Protein AF-A0A942FXW8-F1 (afdb_monomer)

Secondary structure (DSSP, 8-state):
-HHHHHHHHHHHHHHHHHHHHHS------TTSSHHHHH--HHHHHHHHHHHHHHHHHHTTS-TT-HHHHHHHHHHHHHHHHHHHHHHHHHHHHHH-HHHHHHTT-HHHHHHHHHHHHHHHHHHHHHHHHHHHHHHHHHHHHHHHHHHHHHHHHHHHHHHHHHHHHHHHHHHHHHHHHHHHHHHHHHHTT-----SSPPPPPSS--S--HHHHHHHHHHHHHHHHHHHHHHHHHHS----SHHHHHHHH-PPP---------HHHHHHHHHHHHHHHHHHHHHHHHHHHHHHHHHHHHHHH-

Sequence (301 aa):
QARLQLREAENSREAIKRQLAGEEPVLLPEAAGIESAIAIPEIDGRIDAQKRNLDALLQRFTEQHPDVAGTRRIIKELEEQKRQELAARKKVATAHPAAVSINANPAYQQMKVAFTEADATVAALRVRVAEYESRYSRAVGMLKLVPKIEAEFTQLNRDYDIHKRNYDSLIQRRESAAISEGMTDISSVADFRLIDPPHASRTPVGPNRMVLLVVALLGSLAAGFAASFAASQLRPTFFDAQGLSQVSGLPLLGSVSAIVTPADRQAGRRDLLRFSAGLAGLVAVYVLAIAAAAIIIFRAA

pLDDT: mean 83.34, std 13.53, range [43.16, 98.62]

Foldseek 3Di:
DLVVVLVVLVVVLVVLVVVLVPPPQPQPPDDPCVCVLLDDVVLVVVLVVLVVVLVVCVVPDPCPDPVNVVSVVVSVVSVVVSVVSSVVVVVVCVVCVPVSSCVVDVVSVVSVVVSVVSVVVSVVSVVVVVVVVVVVVVVVVVVVCVVVVVVVVVVVVVVVVVVVVVVVVVVVVVVVVVVVVVVVVCVVVDPDDCPDPDDDDLDDPDDDLVVVLVVVLVVVVVVVVVVVVVVCVVPPDDPDPVSCCVVVVDDDPDDDDDDQDPVNVVVVVVVVVVVVVVVVVSVVVSVVSVVVVVVVNVVSD

Structure (mmCIF, N/CA/C/O backbone):
data_AF-A0A942FXW8-F1
#
_entry.id   AF-A0A942FXW8-F1
#
loop_
_atom_site.group_PDB
_atom_site.id
_atom_site.type_symbol
_atom_site.label_atom_id
_atom_site.label_alt_id
_atom_site.label_comp_id
_atom_site.label_asym_id
_atom_site.label_entity_id
_atom_site.label_seq_id
_atom_site.pdbx_PDB_ins_code
_atom_site.Cartn_x
_atom_site.Cartn_y
_atom_site.Cartn_z
_atom_site.occupancy
_atom_site.B_iso_or_equiv
_atom_site.auth_seq_id
_atom_site.auth_comp_id
_atom_site.auth_asym_id
_atom_site.auth_atom_id
_atom_site.pdbx_PDB_model_num
ATOM 1 N N . GLN A 1 1 ? -29.030 -12.077 28.107 1.00 83.31 1 GLN A N 1
ATOM 2 C CA . GLN A 1 1 ? -29.344 -12.802 29.359 1.00 83.31 1 GLN A CA 1
ATOM 3 C C . GLN A 1 1 ? -29.052 -11.973 30.613 1.00 83.31 1 GLN A C 1
ATOM 5 O O . GLN A 1 1 ? -30.005 -11.673 31.309 1.00 83.31 1 GLN A O 1
ATOM 10 N N . ALA A 1 2 ? -27.824 -11.503 30.884 1.00 87.00 2 ALA A N 1
ATOM 11 C CA . ALA A 1 2 ? -27.526 -10.754 32.126 1.00 87.00 2 ALA A CA 1
ATOM 12 C C . ALA A 1 2 ? -28.363 -9.467 32.339 1.00 87.00 2 ALA A C 1
ATOM 14 O O . ALA A 1 2 ? -28.864 -9.234 33.432 1.00 87.00 2 ALA A O 1
ATOM 15 N N . ARG A 1 3 ? -28.591 -8.662 31.287 1.00 91.94 3 ARG A N 1
ATOM 16 C CA . ARG A 1 3 ? -29.489 -7.487 31.357 1.00 91.94 3 ARG A CA 1
ATOM 17 C C . ARG A 1 3 ? -30.948 -7.851 31.660 1.00 91.94 3 ARG A C 1
ATOM 19 O O . ARG A 1 3 ? -31.649 -7.064 32.280 1.00 91.94 3 ARG A O 1
ATOM 26 N N . LEU A 1 4 ? -31.400 -9.017 31.193 1.00 94.38 4 LEU A N 1
ATOM 27 C CA . LEU A 1 4 ? -32.756 -9.504 31.452 1.00 94.38 4 LEU A CA 1
ATOM 28 C C . LEU A 1 4 ? -32.892 -9.891 32.930 1.00 94.38 4 LEU A C 1
ATOM 30 O O . LEU A 1 4 ? -33.794 -9.399 33.589 1.00 94.38 4 LEU A O 1
ATOM 34 N N . GLN A 1 5 ? -31.924 -10.646 33.458 1.00 93.06 5 GLN A N 1
ATOM 35 C CA . GLN A 1 5 ? -31.863 -11.020 34.877 1.00 93.06 5 GLN A CA 1
ATOM 36 C C . GLN A 1 5 ? -31.794 -9.801 35.802 1.00 93.06 5 GLN A C 1
ATOM 38 O O . GLN A 1 5 ? -32.464 -9.771 36.828 1.00 93.06 5 GLN A O 1
ATOM 43 N N . LEU A 1 6 ? -31.020 -8.772 35.433 1.00 95.56 6 LEU A N 1
ATOM 44 C CA . LEU A 1 6 ? -30.998 -7.514 36.180 1.00 95.56 6 LEU A CA 1
ATOM 45 C C . LEU A 1 6 ? -32.389 -6.873 36.227 1.00 95.56 6 LEU A C 1
ATOM 47 O O . LEU A 1 6 ? -32.844 -6.478 37.293 1.00 95.56 6 LEU A O 1
ATOM 51 N N . ARG A 1 7 ? -33.077 -6.807 35.085 1.00 95.75 7 ARG A N 1
ATOM 52 C CA . ARG A 1 7 ? -34.409 -6.202 34.988 1.00 95.75 7 ARG A CA 1
ATOM 53 C C . ARG A 1 7 ? -35.461 -7.000 35.768 1.00 95.75 7 ARG A C 1
ATOM 55 O O . ARG A 1 7 ? -36.330 -6.411 36.400 1.00 95.75 7 ARG A O 1
ATOM 62 N N . GLU A 1 8 ? -35.363 -8.328 35.762 1.00 94.62 8 GLU A N 1
ATOM 63 C CA . GLU A 1 8 ? -36.193 -9.219 36.584 1.00 94.62 8 GLU A CA 1
ATOM 64 C C . GLU A 1 8 ? -35.963 -8.983 38.086 1.00 94.62 8 GLU A C 1
ATOM 66 O O . GLU A 1 8 ? -36.930 -8.828 38.832 1.00 94.62 8 GLU A O 1
ATOM 71 N N . ALA A 1 9 ? -34.704 -8.875 38.521 1.00 93.81 9 ALA A N 1
ATOM 72 C CA . ALA A 1 9 ? -34.348 -8.606 39.916 1.00 93.81 9 ALA A CA 1
ATOM 73 C C . ALA A 1 9 ? -34.728 -7.184 40.374 1.00 93.81 9 ALA A C 1
ATOM 75 O O . ALA A 1 9 ? -35.148 -6.976 41.510 1.00 93.81 9 ALA A O 1
ATOM 76 N N . GLU A 1 10 ? -34.624 -6.183 39.496 1.00 95.12 10 GLU A N 1
ATOM 77 C CA . GLU A 1 10 ? -35.094 -4.823 39.783 1.00 95.12 10 GLU A CA 1
ATOM 78 C C . GLU A 1 10 ? -36.613 -4.800 39.980 1.00 95.12 10 GLU A C 1
ATOM 80 O O . GLU A 1 10 ? -37.108 -4.191 40.930 1.00 95.12 10 GLU A O 1
ATOM 85 N N . ASN A 1 11 ? -37.350 -5.526 39.137 1.00 95.25 11 ASN A N 1
ATOM 86 C CA . ASN A 1 11 ? -38.797 -5.655 39.266 1.00 95.25 11 ASN A CA 1
ATOM 87 C C . ASN A 1 11 ? -39.205 -6.377 40.561 1.00 95.25 11 ASN A C 1
ATOM 89 O O . ASN A 1 11 ? -40.164 -5.948 41.206 1.00 95.25 11 ASN A O 1
ATOM 93 N N . SER A 1 12 ? -38.494 -7.439 40.965 1.00 92.44 12 SER A N 1
ATOM 94 C CA . SER A 1 12 ? -38.782 -8.159 42.215 1.00 92.44 12 SER A CA 1
ATOM 95 C C . SER A 1 12 ? -38.492 -7.299 43.448 1.00 92.44 12 SER A C 1
ATOM 97 O O . SER A 1 12 ? -39.332 -7.203 44.342 1.00 92.44 12 SER A O 1
ATOM 99 N N . ARG A 1 13 ? -37.367 -6.575 43.459 1.00 94.75 13 ARG A N 1
ATOM 100 C CA . ARG A 1 13 ? -37.031 -5.594 44.500 1.00 94.75 13 ARG A CA 1
ATOM 101 C C . ARG A 1 13 ? -38.101 -4.508 44.624 1.00 94.75 13 ARG A C 1
ATOM 103 O O . ARG A 1 13 ? -38.531 -4.196 45.732 1.00 94.75 13 ARG A O 1
ATOM 110 N N . GLU A 1 14 ? -38.546 -3.926 43.509 1.00 93.06 14 GLU A N 1
ATOM 111 C CA . GLU A 1 14 ? -39.594 -2.894 43.515 1.00 93.06 14 GLU A CA 1
ATOM 112 C C . GLU A 1 14 ? -40.969 -3.449 43.925 1.00 93.06 14 GLU A C 1
ATOM 114 O O . GLU A 1 14 ? -41.802 -2.706 44.444 1.00 93.06 14 GLU A O 1
ATOM 119 N N . ALA A 1 15 ? -41.238 -4.743 43.721 1.00 91.56 15 ALA A N 1
ATOM 120 C CA . ALA A 1 15 ? -42.435 -5.394 44.255 1.00 91.56 15 ALA A CA 1
ATOM 121 C C . ALA A 1 15 ? -42.377 -5.516 45.790 1.00 91.56 15 ALA A C 1
ATOM 123 O O . ALA A 1 15 ? -43.322 -5.097 46.457 1.00 91.56 15 ALA A O 1
ATOM 124 N N . ILE A 1 16 ? -41.252 -5.983 46.348 1.00 89.88 16 ILE A N 1
ATOM 125 C CA . ILE A 1 16 ? -41.039 -6.081 47.807 1.00 89.88 16 ILE A CA 1
ATOM 126 C C . ILE A 1 16 ? -41.083 -4.689 48.452 1.00 89.88 16 ILE A C 1
ATOM 128 O O . ILE A 1 16 ? -41.718 -4.485 49.483 1.00 89.88 16 ILE A O 1
ATOM 132 N N . LYS A 1 17 ? -40.473 -3.687 47.809 1.00 90.75 17 LYS A N 1
ATOM 133 C CA . LYS A 1 17 ? -40.505 -2.293 48.272 1.00 90.75 17 LYS A CA 1
ATOM 134 C C . LYS A 1 17 ? -41.927 -1.733 48.342 1.00 90.75 17 LYS A C 1
ATOM 136 O O . LYS A 1 17 ? -42.251 -1.013 49.282 1.00 90.75 17 LYS A O 1
ATOM 141 N N . ARG A 1 18 ? -42.775 -2.050 47.355 1.00 88.62 18 ARG A N 1
ATOM 142 C CA . ARG A 1 18 ? -44.191 -1.653 47.355 1.00 88.62 18 ARG A CA 1
ATOM 143 C C . ARG A 1 18 ? -44.980 -2.339 48.468 1.00 88.62 18 ARG A C 1
ATOM 145 O O . ARG A 1 18 ? -45.810 -1.678 49.075 1.00 88.62 18 ARG A O 1
ATOM 152 N N . GLN A 1 19 ? -44.702 -3.611 48.760 1.00 84.62 19 GLN A N 1
ATOM 153 C CA . GLN A 1 19 ? -45.303 -4.312 49.902 1.00 84.62 19 GLN A CA 1
ATOM 154 C C . GLN A 1 19 ? -44.895 -3.663 51.231 1.00 84.62 19 GLN A C 1
ATOM 156 O O . GLN A 1 19 ? -45.763 -3.341 52.032 1.00 84.62 19 GLN A O 1
ATOM 161 N N . LEU A 1 20 ? -43.608 -3.343 51.401 1.00 81.25 20 LEU A N 1
ATOM 162 C CA . LEU A 1 20 ? -43.087 -2.667 52.595 1.00 81.25 20 LEU A CA 1
ATOM 163 C C . LEU A 1 20 ? -43.675 -1.259 52.806 1.00 81.25 20 LEU A C 1
ATOM 165 O O . LEU A 1 20 ? -43.789 -0.804 53.938 1.00 81.25 20 LEU A O 1
ATOM 169 N N . ALA A 1 21 ? -44.011 -0.553 51.722 1.00 81.25 21 ALA A N 1
ATOM 170 C CA . ALA A 1 21 ? -44.629 0.773 51.778 1.00 81.25 21 ALA A CA 1
ATOM 171 C C . ALA A 1 21 ? -46.162 0.733 51.930 1.00 81.25 21 ALA A C 1
ATOM 173 O O . ALA A 1 21 ? -46.741 1.711 52.392 1.00 81.25 21 ALA A O 1
ATOM 174 N N . GLY A 1 22 ? -46.811 -0.353 51.493 1.00 71.31 22 GLY A N 1
ATOM 175 C CA . GLY A 1 22 ? -48.264 -0.544 51.553 1.00 71.31 22 GLY A CA 1
ATOM 176 C C . GLY A 1 22 ? -48.755 -1.219 52.836 1.00 71.31 22 GLY A C 1
ATOM 177 O O . GLY A 1 22 ? -49.901 -1.012 53.223 1.00 71.31 22 GLY A O 1
ATOM 178 N N . GLU A 1 23 ? -47.904 -1.989 53.517 1.00 62.38 23 GLU A N 1
ATOM 179 C CA . GLU A 1 23 ? -48.136 -2.396 54.903 1.00 62.38 23 GLU A CA 1
ATOM 180 C C . GLU A 1 23 ? -47.911 -1.182 55.814 1.00 62.38 23 GLU A C 1
ATOM 182 O O . GLU A 1 23 ? -46.820 -0.964 56.343 1.00 62.38 23 GLU A O 1
ATOM 187 N N . GLU A 1 24 ? -48.949 -0.361 55.999 1.00 54.44 24 GLU A N 1
ATOM 188 C CA . GLU A 1 24 ? -48.974 0.565 57.129 1.00 54.44 24 GLU A CA 1
ATOM 189 C C . GLU A 1 24 ? -48.729 -0.248 58.406 1.00 54.44 24 GLU A C 1
ATOM 191 O O . GLU A 1 24 ? -49.382 -1.278 58.613 1.00 54.44 24 GLU A O 1
ATOM 196 N N . PRO A 1 25 ? -47.770 0.152 59.256 1.00 55.38 25 PRO A N 1
ATOM 197 C CA . PRO A 1 25 ? -47.446 -0.622 60.434 1.00 55.38 25 PRO A CA 1
ATOM 198 C C . PRO A 1 25 ? -48.672 -0.664 61.334 1.00 55.38 25 PRO A C 1
ATOM 200 O O . PRO A 1 25 ? -49.035 0.337 61.949 1.00 55.38 25 PRO A O 1
ATOM 203 N N . VAL A 1 26 ? -49.315 -1.832 61.395 1.00 50.97 26 VAL A N 1
ATOM 204 C CA . VAL A 1 26 ? -50.388 -2.113 62.342 1.00 50.97 26 VAL A CA 1
ATOM 205 C C . VAL A 1 26 ? -49.790 -1.926 63.730 1.00 50.97 26 VAL A C 1
ATOM 207 O O . VAL A 1 26 ? -49.038 -2.767 64.225 1.00 50.97 26 VAL A O 1
ATOM 210 N N . LEU A 1 27 ? -50.067 -0.767 64.322 1.00 51.09 27 LEU A N 1
ATOM 211 C CA . LEU A 1 27 ? -49.702 -0.443 65.690 1.00 51.09 27 LEU A CA 1
ATOM 212 C C . LEU A 1 27 ? -50.463 -1.428 66.579 1.00 51.09 27 LEU A C 1
ATOM 214 O O . LEU A 1 27 ? -51.680 -1.332 66.732 1.00 51.09 27 LEU A O 1
ATOM 218 N N . LEU A 1 28 ? -49.756 -2.428 67.103 1.00 52.47 28 LEU A N 1
ATOM 219 C CA . LEU A 1 28 ? -50.329 -3.377 68.052 1.00 52.47 28 LEU A CA 1
ATOM 220 C C . LEU A 1 28 ? -50.869 -2.601 69.272 1.00 52.47 28 LEU A C 1
ATOM 222 O O . LEU A 1 28 ? -50.186 -1.686 69.741 1.00 52.47 28 LEU A O 1
ATOM 226 N N . PRO A 1 29 ? -52.061 -2.947 69.802 1.00 46.44 29 PRO A N 1
ATOM 227 C CA . PRO A 1 29 ? -52.608 -2.305 70.991 1.00 46.44 29 PRO A CA 1
ATOM 228 C C . PRO A 1 29 ? -51.635 -2.387 72.174 1.00 46.44 29 PRO A C 1
ATOM 230 O O . PRO A 1 29 ? -51.041 -3.428 72.452 1.00 46.44 29 PRO A O 1
ATOM 233 N N . GLU A 1 30 ? -51.516 -1.266 72.876 1.00 48.44 30 GLU A N 1
ATOM 234 C CA . GLU A 1 30 ? -50.467 -0.849 73.819 1.00 48.44 30 GLU A CA 1
ATOM 235 C C . GLU A 1 30 ? -50.247 -1.713 75.088 1.00 48.44 30 GLU A C 1
ATOM 237 O O . GLU A 1 30 ? -49.493 -1.328 75.974 1.00 48.44 30 GLU A O 1
ATOM 242 N N . ALA A 1 31 ? -50.833 -2.902 75.228 1.00 43.16 31 ALA A N 1
ATOM 243 C CA . ALA A 1 31 ? -50.958 -3.517 76.555 1.00 43.16 31 ALA A CA 1
ATOM 244 C C . ALA A 1 31 ? -50.015 -4.690 76.898 1.00 43.16 31 ALA A C 1
ATOM 246 O O . ALA A 1 31 ? -50.046 -5.127 78.044 1.00 43.16 31 ALA A O 1
ATOM 247 N N . ALA A 1 32 ? -49.181 -5.221 75.989 1.00 45.06 32 ALA A N 1
ATOM 248 C CA . ALA A 1 32 ? -48.419 -6.448 76.315 1.00 45.06 32 ALA A CA 1
ATOM 249 C C . ALA A 1 32 ? -46.963 -6.549 75.811 1.00 45.06 32 ALA A C 1
ATOM 251 O O . ALA A 1 32 ? -46.256 -7.464 76.220 1.00 45.06 32 ALA A O 1
ATOM 252 N N . GLY A 1 33 ? -46.484 -5.641 74.949 1.00 49.19 33 GLY A N 1
ATOM 253 C CA . GLY A 1 33 ? -45.156 -5.767 74.308 1.00 49.19 33 GLY A CA 1
ATOM 254 C C . GLY A 1 33 ? -44.104 -4.735 74.728 1.00 49.19 33 GLY A C 1
ATOM 255 O O . GLY A 1 33 ? -42.923 -4.876 74.397 1.00 49.19 33 GLY A O 1
ATOM 256 N N . ILE A 1 34 ? -44.508 -3.690 75.454 1.00 50.41 34 ILE A N 1
ATOM 257 C CA . ILE A 1 34 ? -43.620 -2.578 75.818 1.00 50.41 34 ILE A CA 1
ATOM 258 C C . ILE A 1 34 ? -42.563 -3.031 76.836 1.00 50.41 34 ILE A C 1
ATOM 260 O O . ILE A 1 34 ? -41.414 -2.605 76.757 1.00 50.41 34 ILE A O 1
ATOM 264 N N . GLU A 1 35 ? -42.895 -3.962 77.731 1.00 48.75 35 GLU A N 1
ATOM 265 C CA . GLU A 1 35 ? -41.928 -4.505 78.692 1.00 48.75 35 GLU A CA 1
ATOM 266 C C . GLU A 1 35 ? -40.828 -5.327 78.005 1.00 48.75 35 GLU A C 1
ATOM 268 O O . GLU A 1 35 ? -39.653 -5.170 78.332 1.00 48.75 35 GLU A O 1
ATOM 273 N N . SER A 1 36 ? -41.172 -6.115 76.980 1.00 51.06 36 SER A N 1
ATOM 274 C CA . SER A 1 36 ? -40.208 -6.884 76.178 1.00 51.06 36 SER A CA 1
ATOM 275 C C . SER A 1 36 ? -39.357 -6.021 75.240 1.00 51.06 36 SER A C 1
ATOM 277 O O . SER A 1 36 ? -38.192 -6.335 75.019 1.00 51.06 36 SER A O 1
ATOM 279 N N . ALA A 1 37 ? -39.893 -4.909 74.724 1.00 53.72 37 ALA A N 1
ATOM 280 C CA . ALA A 1 37 ? -39.141 -3.964 73.890 1.00 53.72 37 ALA A CA 1
ATOM 281 C C . ALA A 1 37 ? -38.183 -3.072 74.706 1.00 53.72 37 ALA A C 1
ATOM 283 O O . ALA A 1 37 ? -37.234 -2.501 74.163 1.00 53.72 37 ALA A O 1
ATOM 284 N N . ILE A 1 38 ? -38.422 -2.952 76.016 1.00 57.56 38 ILE A N 1
ATOM 285 C CA . ILE A 1 38 ? -37.592 -2.188 76.953 1.00 57.56 38 ILE A CA 1
ATOM 286 C C . ILE A 1 38 ? -36.660 -3.113 77.772 1.00 57.56 38 ILE A C 1
ATOM 288 O O . ILE A 1 38 ? -35.773 -2.624 78.471 1.00 5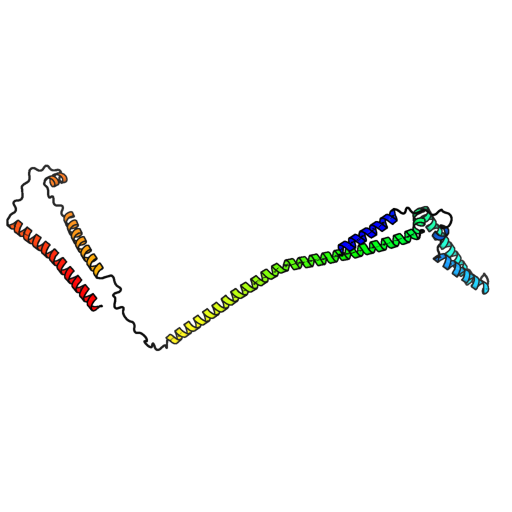7.56 38 ILE A O 1
ATOM 292 N N . ALA A 1 39 ? -36.783 -4.438 77.646 1.00 63.19 39 ALA A N 1
ATOM 293 C CA . ALA A 1 39 ? -35.901 -5.395 78.309 1.00 63.19 39 ALA A CA 1
ATOM 294 C C . ALA A 1 39 ? -34.438 -5.249 77.845 1.00 63.19 39 ALA A C 1
ATOM 296 O O . ALA A 1 39 ? -34.145 -5.021 76.665 1.00 63.19 39 ALA A O 1
ATOM 297 N N . ILE A 1 40 ? -33.500 -5.391 78.785 1.00 71.88 40 ILE A N 1
ATOM 298 C CA . ILE A 1 40 ? -32.059 -5.400 78.511 1.00 71.88 40 ILE A CA 1
ATOM 299 C C . ILE A 1 40 ? -31.533 -6.777 78.940 1.00 71.88 40 ILE A C 1
ATOM 301 O O . ILE A 1 40 ? -30.970 -6.906 80.029 1.00 71.88 40 ILE A O 1
ATOM 305 N N . PRO A 1 41 ? -31.735 -7.821 78.110 1.00 76.31 41 PRO A N 1
ATOM 306 C CA . PRO A 1 41 ? -31.453 -9.207 78.494 1.00 76.31 41 PRO A CA 1
ATOM 307 C C . PRO A 1 41 ? -29.982 -9.440 78.878 1.00 76.31 41 PRO A C 1
ATOM 309 O O . PRO A 1 41 ? -29.697 -10.245 79.760 1.00 76.31 41 PRO A O 1
ATOM 312 N N . GLU A 1 42 ? -29.059 -8.673 78.293 1.00 80.50 42 GLU A N 1
ATOM 313 C CA . GLU A 1 42 ? -27.629 -8.689 78.630 1.00 80.50 42 GLU A CA 1
ATOM 314 C C . GLU A 1 42 ? -27.333 -8.192 80.062 1.00 80.50 42 GLU 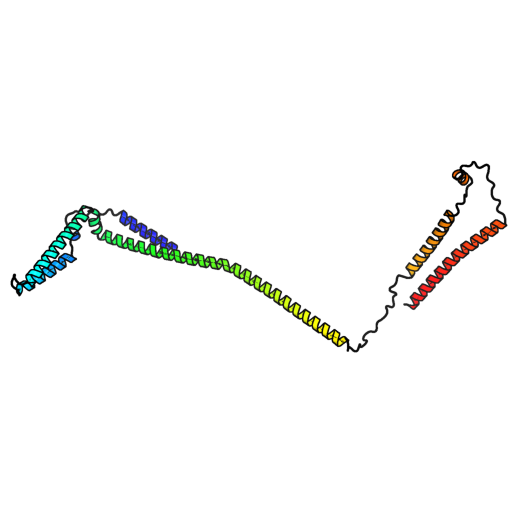A C 1
ATOM 316 O O . GLU A 1 42 ? -26.499 -8.768 80.763 1.00 80.50 42 GLU A O 1
ATOM 321 N N . ILE A 1 43 ? -28.011 -7.135 80.536 1.00 82.19 43 ILE A N 1
ATOM 322 C CA . ILE A 1 43 ? -27.813 -6.595 81.897 1.00 82.19 43 ILE A CA 1
ATOM 323 C C . ILE A 1 43 ? -28.580 -7.436 82.922 1.00 82.19 43 ILE A C 1
ATOM 325 O O . ILE A 1 43 ? -28.050 -7.724 83.996 1.00 82.19 43 ILE A O 1
ATOM 329 N N . ASP A 1 44 ? -29.782 -7.895 82.572 1.00 82.81 44 ASP A N 1
ATOM 330 C CA . ASP A 1 44 ? -30.606 -8.752 83.429 1.00 82.81 44 ASP A CA 1
ATOM 331 C C . ASP A 1 44 ? -29.926 -10.098 83.716 1.00 82.81 44 ASP A C 1
ATOM 333 O O . ASP A 1 44 ? -29.814 -10.495 84.878 1.00 82.81 44 ASP A O 1
ATOM 337 N N . GLY A 1 45 ? -29.344 -10.739 82.695 1.00 86.00 45 GLY A N 1
ATOM 338 C CA . GLY A 1 45 ? -28.580 -11.976 82.874 1.00 86.00 45 GLY A CA 1
ATOM 339 C C . GLY A 1 45 ? -27.356 -11.810 83.785 1.00 86.00 45 GLY A C 1
ATOM 340 O O . GLY A 1 45 ? -27.047 -12.696 84.585 1.00 86.00 45 GLY A O 1
ATOM 341 N N . ARG A 1 46 ? -26.678 -10.654 83.725 1.00 86.25 46 ARG A N 1
ATOM 342 C CA . ARG A 1 46 ? -25.533 -10.340 84.600 1.00 86.25 46 ARG A CA 1
ATOM 343 C C . ARG A 1 46 ? -25.961 -10.087 86.045 1.00 86.25 46 ARG A C 1
ATOM 345 O O . ARG A 1 46 ? -25.278 -10.557 86.953 1.00 86.25 46 ARG A O 1
ATOM 352 N N . ILE A 1 47 ? -27.071 -9.381 86.268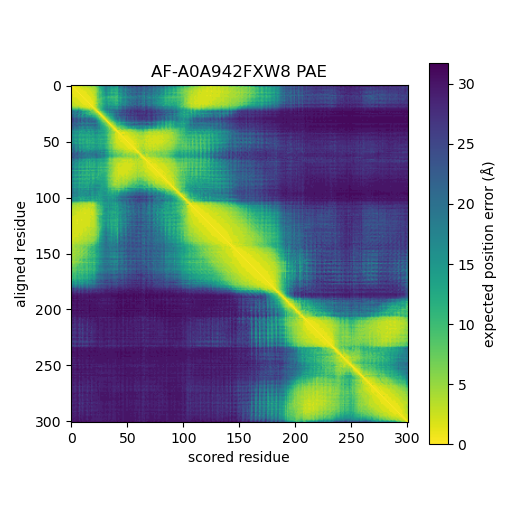 1.00 88.44 47 ILE A N 1
ATOM 353 C CA . ILE A 1 47 ? -27.625 -9.146 87.611 1.00 88.44 47 ILE A CA 1
ATOM 354 C C . ILE A 1 47 ? -28.016 -10.476 88.260 1.00 88.44 47 ILE A C 1
ATOM 356 O O . ILE A 1 47 ? -27.637 -10.724 89.403 1.00 88.44 47 ILE A O 1
ATOM 360 N N . ASP A 1 48 ? -28.706 -11.354 87.534 1.00 89.94 48 ASP A N 1
ATOM 361 C CA . ASP A 1 48 ? -29.132 -12.654 88.058 1.00 89.94 48 ASP A CA 1
ATOM 362 C C . ASP A 1 48 ? -27.947 -13.572 88.372 1.00 89.94 48 ASP A C 1
ATOM 364 O O . ASP A 1 48 ? -27.930 -14.236 89.411 1.00 89.94 48 ASP A O 1
ATOM 368 N N . ALA A 1 49 ? -26.913 -13.571 87.524 1.00 91.69 49 ALA A N 1
ATOM 369 C CA . ALA A 1 49 ? -25.674 -14.294 87.797 1.00 91.69 49 ALA A CA 1
ATOM 370 C C . ALA A 1 49 ? -24.988 -13.794 89.082 1.00 91.69 49 ALA A C 1
ATOM 372 O O . ALA A 1 49 ? -24.550 -14.602 89.903 1.00 91.69 49 ALA A O 1
ATOM 373 N N . GLN A 1 50 ? -24.934 -12.474 89.295 1.00 90.94 50 GLN A N 1
ATOM 374 C CA . GLN A 1 50 ? -24.343 -11.883 90.501 1.00 90.94 50 GLN A CA 1
ATOM 375 C C . GLN A 1 50 ? -25.210 -12.086 91.752 1.00 90.94 50 GLN A C 1
ATOM 377 O O . GLN A 1 50 ? -24.663 -12.289 92.833 1.00 90.94 50 GLN A O 1
ATOM 382 N N . LYS A 1 51 ? -26.543 -12.109 91.626 1.00 89.94 51 LYS A N 1
ATOM 383 C CA . LYS A 1 51 ? -27.461 -12.463 92.723 1.00 89.94 51 LYS A CA 1
ATOM 384 C C . LYS A 1 51 ? -27.272 -13.911 93.171 1.00 89.94 51 LYS A C 1
ATOM 386 O O . LYS A 1 51 ? -27.092 -14.154 94.357 1.00 89.94 51 LYS A O 1
ATOM 391 N N . ARG A 1 52 ? -27.180 -14.857 92.231 1.00 90.81 52 ARG A N 1
ATOM 392 C CA . ARG A 1 52 ? -26.862 -16.263 92.550 1.00 90.81 52 ARG A CA 1
ATOM 393 C C . ARG A 1 52 ? -25.492 -16.408 93.221 1.00 90.81 52 ARG A C 1
ATOM 395 O O . ARG A 1 52 ? -25.339 -17.216 94.132 1.00 90.81 52 ARG A O 1
ATOM 402 N N . ASN A 1 53 ? -24.503 -15.620 92.790 1.00 89.12 53 ASN A N 1
ATOM 403 C CA . ASN A 1 53 ? -23.184 -15.581 93.423 1.00 89.12 53 ASN A CA 1
ATOM 404 C C . ASN A 1 53 ? -23.259 -15.039 94.864 1.00 89.12 53 ASN A C 1
ATOM 406 O O . ASN A 1 53 ? -22.660 -15.608 95.772 1.00 89.12 53 ASN A O 1
ATOM 410 N N . LEU A 1 54 ? -24.048 -13.986 95.095 1.00 88.38 54 LEU A N 1
ATOM 411 C CA . LEU A 1 54 ? -24.302 -13.442 96.429 1.00 88.38 54 LEU A CA 1
ATOM 412 C C . LEU A 1 54 ? -24.954 -14.483 97.352 1.00 88.38 54 LEU A C 1
ATOM 414 O O . LEU A 1 54 ? -24.506 -14.646 98.484 1.00 88.38 54 LEU A O 1
ATOM 418 N N . ASP A 1 55 ? -25.952 -15.218 96.860 1.00 88.62 55 ASP A N 1
ATOM 419 C CA . ASP A 1 55 ? -26.634 -16.266 97.626 1.00 88.62 55 ASP A CA 1
ATOM 420 C C . ASP A 1 55 ? -25.671 -17.396 98.026 1.00 88.62 55 ASP A C 1
ATOM 422 O O . ASP A 1 55 ? -25.692 -17.868 99.164 1.00 88.62 55 ASP A O 1
ATOM 426 N N . ALA A 1 56 ? -24.764 -17.791 97.126 1.00 88.25 56 ALA A N 1
ATOM 427 C CA . ALA A 1 56 ? -23.725 -18.779 97.418 1.00 88.25 56 ALA A CA 1
ATOM 428 C C . ALA A 1 56 ? -22.698 -18.280 98.454 1.00 88.25 56 ALA A C 1
ATOM 430 O O . ALA A 1 56 ? -22.231 -19.058 99.289 1.00 88.25 56 ALA A O 1
ATOM 431 N N . LEU A 1 57 ? -22.356 -16.986 98.426 1.00 86.94 57 LEU A N 1
ATOM 432 C CA . LEU A 1 57 ? -21.451 -16.369 99.398 1.00 86.94 57 LEU A CA 1
ATOM 433 C C . LEU A 1 57 ? -22.097 -16.253 100.787 1.00 86.94 57 LEU A C 1
ATOM 435 O O . LEU A 1 57 ? -21.424 -16.522 101.778 1.00 86.94 57 LEU A O 1
ATOM 439 N N . LEU A 1 58 ? -23.393 -15.940 100.873 1.00 85.12 58 LEU A N 1
ATOM 440 C CA . LEU A 1 58 ? -24.134 -15.835 102.141 1.00 85.12 58 LEU A CA 1
ATOM 441 C C . LEU A 1 58 ? -24.327 -17.183 102.857 1.00 85.12 58 LEU A C 1
ATOM 443 O O . LEU A 1 58 ? -24.505 -17.212 104.070 1.00 85.12 58 LEU A O 1
ATOM 447 N N . GLN A 1 59 ? -24.254 -18.306 102.135 1.00 86.25 59 GLN A N 1
ATOM 448 C CA . GLN A 1 59 ? -24.262 -19.645 102.743 1.00 86.25 59 GLN A CA 1
ATOM 449 C C . GLN A 1 59 ? -22.949 -19.991 103.464 1.00 86.25 59 GLN A C 1
ATOM 451 O O . GLN A 1 59 ? -22.926 -20.903 104.288 1.00 86.25 59 GLN A O 1
ATOM 456 N N . ARG A 1 60 ? -21.844 -19.308 103.133 1.00 82.94 60 ARG A N 1
ATOM 457 C CA . ARG A 1 60 ? -20.490 -19.629 103.624 1.00 82.94 60 ARG A CA 1
ATOM 458 C C . ARG A 1 60 ? -19.869 -18.519 104.465 1.00 82.94 60 ARG A C 1
ATOM 460 O O . ARG A 1 60 ? -19.038 -18.805 105.321 1.00 82.94 60 ARG A O 1
ATOM 467 N N . PHE A 1 61 ? -20.263 -17.274 104.228 1.00 85.62 61 PHE A N 1
ATOM 468 C CA . PHE A 1 61 ? -19.710 -16.084 104.860 1.00 85.62 61 PHE A CA 1
ATOM 469 C C . PHE A 1 61 ? -20.815 -15.251 105.516 1.00 85.62 61 PHE A C 1
ATOM 471 O O . PHE A 1 61 ? -21.952 -15.215 105.053 1.00 85.62 61 PHE A O 1
ATOM 478 N N . THR A 1 62 ? -20.474 -14.547 106.595 1.00 80.56 62 THR A N 1
ATOM 479 C CA . THR A 1 62 ? -21.376 -13.595 107.255 1.00 80.56 62 THR A CA 1
ATOM 480 C C . THR A 1 62 ? -21.555 -12.324 106.421 1.00 80.56 62 THR A C 1
ATOM 482 O O . THR A 1 62 ? -20.716 -11.976 105.589 1.00 80.56 62 THR A O 1
ATOM 485 N N . GLU A 1 63 ? -22.637 -11.578 106.669 1.00 77.56 63 GLU A N 1
ATOM 486 C CA . GLU A 1 63 ? -22.997 -10.385 105.880 1.00 77.56 63 GLU A CA 1
ATOM 4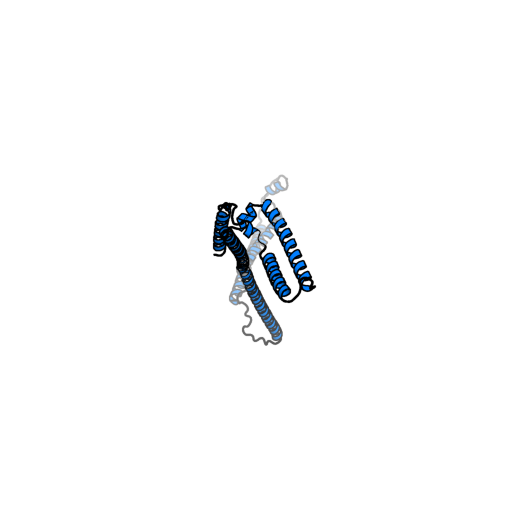87 C C . GLU A 1 63 ? -21.933 -9.269 105.868 1.00 77.56 63 GLU A C 1
ATOM 489 O O . GLU A 1 63 ? -21.995 -8.371 105.029 1.00 77.56 63 GLU A O 1
ATOM 494 N N . GLN A 1 64 ? -20.961 -9.318 106.785 1.00 77.44 64 GLN A N 1
ATOM 495 C CA . GLN A 1 64 ? -19.872 -8.345 106.910 1.00 77.44 64 GLN A CA 1
ATOM 496 C C . GLN A 1 64 ? -18.601 -8.729 106.126 1.00 77.44 64 GLN A C 1
ATOM 498 O O . GLN A 1 64 ? -17.616 -7.994 106.172 1.00 77.44 64 GLN A O 1
ATOM 503 N N . HIS A 1 65 ? -18.589 -9.856 105.405 1.00 82.00 65 HIS A N 1
ATOM 504 C CA . HIS A 1 65 ? -17.416 -10.290 104.643 1.00 82.00 65 HIS A CA 1
ATOM 505 C C . HIS A 1 65 ? -17.128 -9.350 103.450 1.00 82.00 65 HIS A C 1
ATOM 507 O O . HIS A 1 65 ? -18.065 -8.978 102.730 1.00 82.00 65 HIS A O 1
ATOM 513 N N . PRO A 1 66 ? -15.856 -8.986 103.178 1.00 85.31 66 PRO A N 1
ATOM 514 C CA . PRO A 1 66 ? -15.494 -8.065 102.093 1.00 85.31 66 PRO A CA 1
ATOM 515 C C . PRO A 1 66 ? -16.014 -8.505 100.713 1.00 85.31 66 PRO A C 1
ATOM 517 O O . PRO A 1 66 ? -16.458 -7.662 99.933 1.00 85.31 66 PRO A O 1
ATOM 520 N N . ASP A 1 67 ? -16.067 -9.811 100.441 1.00 82.94 67 ASP A N 1
ATOM 521 C CA . ASP A 1 67 ? -16.561 -10.347 99.160 1.00 82.94 67 ASP A CA 1
ATOM 522 C C . ASP A 1 67 ? -18.088 -10.219 98.991 1.00 82.94 67 ASP A C 1
ATOM 524 O O . ASP A 1 67 ? -18.588 -9.988 97.884 1.00 82.94 67 ASP A O 1
ATOM 528 N N . VAL A 1 68 ? -18.847 -10.297 100.092 1.00 87.31 68 VAL A N 1
ATOM 529 C CA . VAL A 1 68 ? -20.305 -10.072 100.102 1.00 87.31 68 VAL A CA 1
ATOM 530 C C . VAL A 1 68 ? -20.596 -8.589 99.857 1.00 87.31 68 VAL A C 1
ATOM 532 O O . VAL A 1 68 ? -21.468 -8.244 99.055 1.00 87.31 68 VAL A O 1
ATOM 535 N N . ALA A 1 69 ? -19.822 -7.697 100.482 1.00 85.44 69 ALA A N 1
ATOM 536 C CA . ALA A 1 69 ? -19.919 -6.257 100.261 1.00 85.44 69 ALA A CA 1
ATOM 537 C C . ALA A 1 69 ? -19.533 -5.857 98.822 1.00 85.44 69 ALA A C 1
ATOM 539 O O . ALA A 1 69 ? -20.215 -5.032 98.208 1.00 85.44 69 ALA A O 1
ATOM 540 N N . GLY A 1 70 ? -18.487 -6.474 98.260 1.00 87.44 70 GLY A N 1
ATOM 541 C CA . GLY A 1 70 ? -18.060 -6.275 96.873 1.00 87.44 70 GLY A CA 1
ATOM 542 C C . GLY A 1 70 ? -19.129 -6.698 95.864 1.00 87.44 70 GLY A C 1
ATOM 543 O O . GLY A 1 70 ? -19.507 -5.911 94.996 1.00 87.44 70 GLY A O 1
ATOM 544 N N . THR A 1 71 ? -19.699 -7.894 96.029 1.00 86.62 71 THR A N 1
ATOM 545 C CA . THR A 1 71 ? -20.759 -8.409 95.145 1.00 86.62 71 THR A CA 1
ATOM 546 C C . THR A 1 71 ? -22.031 -7.558 95.231 1.00 86.62 71 THR A C 1
ATOM 548 O O . THR A 1 71 ? -22.610 -7.206 94.204 1.00 86.62 71 THR A O 1
ATOM 551 N N . ARG A 1 72 ? -22.432 -7.115 96.435 1.00 87.75 72 ARG A N 1
ATOM 552 C CA . ARG A 1 72 ? -23.552 -6.167 96.615 1.00 87.75 72 ARG A CA 1
ATOM 553 C C . ARG A 1 72 ? -23.304 -4.826 95.918 1.00 87.75 72 ARG A C 1
ATOM 555 O O . ARG A 1 72 ? -24.229 -4.268 95.330 1.00 87.75 72 ARG A O 1
ATOM 562 N N . ARG A 1 73 ? -22.070 -4.308 95.950 1.00 89.69 73 ARG A N 1
ATOM 563 C CA . ARG A 1 73 ? -21.698 -3.072 95.240 1.00 89.69 73 ARG A CA 1
ATOM 564 C C . ARG A 1 73 ? -21.820 -3.236 93.725 1.00 89.69 73 ARG A C 1
ATOM 566 O O . ARG A 1 73 ? -22.374 -2.351 93.081 1.00 89.69 73 ARG A O 1
ATOM 573 N N . ILE A 1 74 ? -21.372 -4.371 93.187 1.00 89.62 74 ILE A N 1
ATOM 574 C CA . ILE A 1 74 ? -21.480 -4.695 91.757 1.00 89.62 74 ILE A CA 1
ATOM 575 C C . ILE A 1 74 ? -22.948 -4.821 91.335 1.00 89.62 74 ILE A C 1
ATOM 577 O O . ILE A 1 74 ? -23.336 -4.256 90.317 1.00 89.62 74 ILE A O 1
ATOM 581 N N . ILE A 1 75 ? -23.791 -5.497 92.125 1.00 90.06 75 ILE A N 1
ATOM 582 C CA . ILE A 1 75 ? -25.236 -5.587 91.851 1.00 90.06 75 ILE A CA 1
ATOM 583 C C . ILE A 1 75 ? -25.862 -4.189 91.822 1.00 90.06 75 ILE A C 1
ATOM 585 O O . ILE A 1 75 ? -26.578 -3.864 90.881 1.00 90.06 75 ILE A O 1
ATOM 589 N N . LYS A 1 76 ? -25.543 -3.336 92.803 1.00 91.94 76 LYS A N 1
ATOM 590 C CA . LYS A 1 76 ? -26.052 -1.959 92.861 1.00 91.94 76 LYS A CA 1
ATOM 591 C C . LYS A 1 76 ? -25.621 -1.126 91.649 1.00 91.94 76 LYS A C 1
ATOM 593 O O . LYS A 1 76 ? -26.407 -0.332 91.141 1.00 91.94 76 LYS A O 1
ATOM 598 N N . GLU A 1 77 ? -24.387 -1.299 91.186 1.00 91.38 77 GLU A N 1
ATOM 599 C CA . GLU A 1 77 ? -23.877 -0.629 89.988 1.00 91.38 77 GLU A CA 1
ATOM 600 C C . GLU A 1 77 ? -24.590 -1.113 88.718 1.00 91.38 77 GLU A C 1
ATOM 602 O O . GLU A 1 77 ? -25.033 -0.289 87.920 1.00 91.38 77 GLU A O 1
ATOM 607 N N . LEU A 1 78 ? -24.782 -2.427 88.563 1.00 89.38 78 LEU A N 1
ATOM 608 C CA . LEU A 1 78 ? -25.529 -3.006 87.442 1.00 89.38 78 LEU A CA 1
ATOM 609 C C . LEU A 1 78 ? -27.006 -2.577 87.446 1.00 89.38 78 LEU A C 1
ATOM 611 O O . LEU A 1 78 ? -27.572 -2.307 86.389 1.00 89.38 78 LEU A O 1
ATOM 615 N N . GLU A 1 79 ? -27.634 -2.463 88.619 1.00 88.12 79 GLU A N 1
ATOM 616 C CA . GLU A 1 79 ? -29.007 -1.962 88.760 1.00 88.12 79 GLU A CA 1
ATOM 617 C C . GLU A 1 79 ? -29.130 -0.475 88.394 1.00 88.12 79 GLU A C 1
ATOM 619 O O . GLU A 1 79 ? -30.133 -0.060 87.805 1.00 88.12 79 GLU A O 1
ATOM 624 N N . GLU A 1 80 ? -28.118 0.337 88.707 1.00 89.62 80 GLU A N 1
ATOM 625 C CA . GLU A 1 80 ? -28.076 1.744 88.304 1.00 89.62 80 GLU A CA 1
ATOM 626 C C . GLU A 1 80 ? -27.833 1.887 86.793 1.00 89.62 80 GLU A C 1
ATOM 628 O O . GLU A 1 80 ? -28.542 2.643 86.128 1.00 89.62 80 GLU A O 1
ATOM 633 N N . GLN A 1 81 ? -26.919 1.094 86.220 1.00 87.00 81 GLN A N 1
ATOM 634 C CA . GLN A 1 81 ? -26.700 1.021 84.769 1.00 87.00 81 GLN A CA 1
ATOM 635 C C . GLN A 1 81 ? -27.980 0.617 84.028 1.00 87.00 81 GLN A C 1
ATOM 637 O O . GLN A 1 81 ? -28.377 1.287 83.072 1.00 87.00 81 GLN A O 1
ATOM 642 N N . LYS A 1 82 ? -28.692 -0.407 84.522 1.00 85.81 82 LYS A N 1
ATOM 643 C CA . LYS A 1 82 ? -30.005 -0.806 83.998 1.00 85.81 82 LYS A CA 1
ATOM 644 C C . LYS A 1 82 ? -30.967 0.380 83.997 1.00 85.81 82 LYS A C 1
ATOM 646 O O . LYS A 1 82 ? -31.622 0.651 82.998 1.00 85.81 82 LYS A O 1
ATOM 651 N N . ARG A 1 83 ? -31.051 1.126 85.100 1.00 84.31 83 ARG A N 1
ATOM 652 C CA . ARG A 1 83 ? -31.965 2.271 85.225 1.00 84.31 83 ARG A CA 1
ATOM 653 C C . ARG A 1 83 ? -31.650 3.384 84.227 1.00 84.31 83 ARG A C 1
ATOM 655 O O . ARG A 1 83 ? -32.576 3.945 83.640 1.00 84.31 83 ARG A O 1
ATOM 662 N N . GLN A 1 84 ? -30.370 3.679 84.014 1.00 85.06 84 GLN A N 1
ATOM 663 C CA . GLN A 1 84 ? -29.920 4.691 83.057 1.00 85.06 84 GLN A CA 1
ATOM 664 C C . GLN A 1 84 ? -30.231 4.288 81.612 1.00 85.06 84 GLN A C 1
ATOM 666 O O . GLN A 1 84 ? -30.780 5.096 80.860 1.00 85.06 84 GLN A O 1
ATOM 671 N N . GLU A 1 85 ? -29.972 3.034 81.237 1.00 81.12 85 GLU A N 1
ATOM 672 C CA . GLU A 1 85 ? -30.306 2.530 79.902 1.00 81.12 85 GLU A CA 1
ATOM 673 C C . GLU A 1 85 ? -31.817 2.455 79.664 1.00 81.12 85 GLU A C 1
ATOM 675 O O . GLU A 1 85 ? -32.291 2.856 78.600 1.00 81.12 85 GLU A O 1
ATOM 680 N N . LEU A 1 86 ? -32.597 2.020 80.659 1.00 79.00 86 LEU A N 1
ATOM 681 C CA . LEU A 1 86 ? -34.058 2.033 80.583 1.00 79.00 86 LEU A CA 1
ATOM 682 C C . LEU A 1 86 ? -34.587 3.461 80.409 1.00 79.00 86 LEU A C 1
ATOM 684 O O . LEU A 1 86 ? -35.505 3.678 79.624 1.00 79.00 86 LEU A O 1
ATOM 688 N N . ALA A 1 87 ? -34.011 4.448 81.101 1.00 79.12 87 ALA A N 1
ATOM 689 C CA . ALA A 1 87 ? -34.388 5.851 80.950 1.00 79.12 87 ALA A CA 1
ATOM 690 C C . ALA A 1 87 ? -34.010 6.408 79.566 1.00 79.12 87 ALA A C 1
ATOM 692 O O . ALA A 1 87 ? -34.801 7.135 78.965 1.00 79.12 87 ALA A O 1
ATOM 693 N N . ALA A 1 88 ? -32.839 6.045 79.034 1.00 77.88 88 ALA A N 1
ATOM 694 C CA . ALA A 1 88 ? -32.415 6.425 77.688 1.00 77.88 88 ALA A CA 1
ATOM 695 C C . ALA A 1 88 ? -33.317 5.800 76.610 1.00 77.88 88 ALA A C 1
ATOM 697 O O . ALA A 1 88 ? -33.815 6.512 75.738 1.00 77.88 88 ALA A O 1
ATOM 698 N N . ARG A 1 89 ? -33.615 4.498 76.710 1.00 71.75 89 ARG A N 1
ATOM 699 C CA . ARG A 1 89 ? -34.524 3.793 75.791 1.00 71.75 89 ARG A CA 1
ATOM 700 C C . ARG A 1 89 ? -35.962 4.293 75.900 1.00 71.75 89 ARG A C 1
ATOM 702 O O . ARG A 1 89 ? -36.597 4.482 74.869 1.00 71.75 89 ARG A O 1
ATOM 709 N N . LYS A 1 90 ? -36.457 4.602 77.107 1.00 69.44 90 LYS A N 1
ATOM 710 C CA . LYS A 1 90 ? -37.772 5.238 77.304 1.00 69.44 90 LYS A CA 1
ATOM 711 C C . LYS A 1 90 ? -37.847 6.615 76.642 1.00 69.44 90 LYS A C 1
ATOM 713 O O . LYS A 1 90 ? -38.839 6.885 75.980 1.00 69.44 90 LYS A O 1
ATOM 718 N N . LYS A 1 91 ? -36.804 7.453 76.746 1.00 72.06 91 LYS A N 1
ATOM 719 C CA . LYS A 1 91 ? -36.742 8.762 76.060 1.00 72.06 91 LYS A CA 1
ATOM 720 C C . LYS A 1 91 ? -36.752 8.636 74.532 1.00 72.06 91 LYS A C 1
ATOM 722 O O . LYS A 1 91 ? -37.354 9.461 73.853 1.00 72.06 91 LYS A O 1
ATOM 727 N N . VAL A 1 92 ? -36.096 7.613 73.985 1.00 64.50 92 VAL A N 1
ATOM 728 C CA . VAL A 1 92 ? -36.112 7.331 72.539 1.00 64.50 92 VAL A CA 1
ATOM 729 C C . VAL A 1 92 ? -37.472 6.774 72.101 1.00 64.50 92 VAL A C 1
ATOM 731 O O . VAL A 1 92 ? -37.993 7.187 71.067 1.00 64.50 92 VAL A O 1
ATOM 734 N N . ALA A 1 93 ? -38.083 5.904 72.908 1.00 61.47 93 ALA A N 1
ATOM 735 C CA . ALA A 1 93 ? -39.402 5.332 72.654 1.00 61.47 93 ALA A CA 1
ATOM 736 C C . ALA A 1 93 ? -40.531 6.375 72.716 1.00 61.47 93 ALA A C 1
ATOM 738 O O . ALA A 1 93 ? -41.451 6.308 71.909 1.00 61.47 93 ALA A O 1
ATOM 739 N N . THR A 1 94 ? -40.452 7.373 73.606 1.00 62.69 94 THR A N 1
ATOM 740 C CA . THR A 1 94 ? -41.429 8.476 73.654 1.00 62.69 94 THR A CA 1
ATOM 741 C C . THR A 1 94 ? -41.245 9.488 72.523 1.00 62.69 94 THR A C 1
ATOM 743 O O . THR A 1 94 ? -42.224 10.086 72.089 1.00 62.69 94 THR A O 1
ATOM 746 N N . ALA A 1 95 ? -40.021 9.672 72.017 1.00 62.12 95 ALA A N 1
ATOM 747 C CA . ALA A 1 95 ? -39.755 10.531 70.861 1.00 62.12 95 ALA A CA 1
ATOM 748 C C . ALA A 1 95 ? -40.150 9.877 69.523 1.00 62.12 95 ALA A C 1
ATOM 750 O O . ALA A 1 95 ? -40.526 10.578 68.588 1.00 62.12 95 ALA A O 1
ATOM 751 N N . HIS A 1 96 ? -40.074 8.544 69.424 1.00 57.12 96 HIS A N 1
ATOM 752 C CA . HIS A 1 96 ? -40.402 7.786 68.211 1.00 57.12 96 HIS A CA 1
ATOM 753 C C . HIS A 1 96 ? -41.188 6.497 68.531 1.00 57.12 96 HIS A C 1
ATOM 755 O O . HIS A 1 96 ? -40.674 5.393 68.315 1.00 57.12 96 HIS A O 1
ATOM 761 N N . PRO A 1 97 ? -42.447 6.599 68.997 1.00 55.41 97 PRO A N 1
ATOM 762 C CA . PRO A 1 97 ? -43.257 5.434 69.374 1.00 55.41 97 PRO A CA 1
ATOM 763 C C . PRO A 1 97 ? -43.511 4.479 68.196 1.00 55.41 97 PRO A C 1
ATOM 765 O O . PRO A 1 97 ? -43.538 3.259 68.365 1.00 55.41 97 PRO A O 1
ATOM 768 N N . ALA A 1 98 ? -43.586 5.011 66.971 1.00 54.78 98 ALA A N 1
ATOM 769 C CA . ALA A 1 98 ? -43.725 4.212 65.757 1.00 54.78 98 ALA A CA 1
ATOM 770 C C . ALA A 1 98 ? -42.479 3.357 65.459 1.00 54.78 98 ALA A C 1
ATOM 772 O O . ALA A 1 98 ? -42.608 2.199 65.082 1.00 54.78 98 ALA A O 1
ATOM 773 N N . ALA A 1 99 ? -41.263 3.873 65.675 1.00 55.00 99 ALA A N 1
ATOM 774 C CA . ALA A 1 99 ? -40.028 3.159 65.334 1.00 55.00 99 ALA A CA 1
ATOM 775 C C . ALA A 1 99 ? -39.786 1.920 66.214 1.00 55.00 99 ALA A C 1
ATOM 777 O O . ALA A 1 99 ? -39.179 0.948 65.763 1.00 55.00 99 ALA A O 1
ATOM 778 N N . VAL A 1 100 ? -40.273 1.933 67.457 1.00 55.09 100 VAL A N 1
ATOM 779 C CA . VAL A 1 100 ? -40.157 0.798 68.385 1.00 55.09 100 VAL A CA 1
ATOM 780 C C . VAL A 1 100 ? -41.196 -0.283 68.062 1.00 55.09 100 VAL A C 1
ATOM 782 O O . VAL A 1 100 ? -40.856 -1.462 68.053 1.00 55.09 100 VAL A O 1
ATOM 785 N N . SER A 1 101 ? -42.423 0.108 67.696 1.00 54.97 101 SER A N 1
ATOM 786 C CA . SER A 1 101 ? -43.492 -0.827 67.306 1.00 54.97 101 SER A CA 1
ATOM 787 C C . SER A 1 101 ? -43.255 -1.467 65.926 1.00 54.97 101 SER A C 1
ATOM 789 O O . SER A 1 101 ? -43.466 -2.663 65.742 1.00 54.97 101 SER A O 1
ATOM 791 N N . ILE A 1 102 ? -42.713 -0.705 64.966 1.00 56.41 102 ILE A N 1
ATOM 792 C CA . ILE A 1 102 ? -42.346 -1.188 63.620 1.00 56.41 102 ILE A CA 1
ATOM 793 C C . ILE A 1 102 ? -41.263 -2.274 63.685 1.00 56.41 102 ILE A C 1
ATOM 795 O O . ILE A 1 102 ? -41.321 -3.259 62.953 1.00 56.41 102 ILE A O 1
ATOM 799 N N . ASN A 1 103 ? -40.283 -2.125 64.580 1.00 60.47 103 ASN A N 1
ATOM 800 C CA . ASN A 1 103 ? -39.238 -3.129 64.769 1.00 60.47 103 ASN A CA 1
ATOM 801 C C . ASN A 1 103 ? -39.702 -4.336 65.601 1.00 60.47 103 ASN A C 1
ATOM 803 O O . ASN A 1 103 ? -38.967 -5.314 65.660 1.00 60.47 103 ASN A O 1
ATOM 807 N N . ALA A 1 104 ? -40.884 -4.305 66.222 1.00 59.00 104 ALA A N 1
ATOM 808 C CA . ALA A 1 104 ? -41.411 -5.423 67.005 1.00 59.00 104 ALA A CA 1
ATOM 809 C C . ALA A 1 104 ? -42.231 -6.421 66.167 1.00 59.00 104 ALA A C 1
ATOM 811 O O . ALA A 1 104 ? -42.449 -7.544 66.615 1.00 59.00 104 ALA A O 1
ATOM 812 N N . ASN A 1 105 ? -42.670 -6.048 64.955 1.00 69.19 105 ASN A N 1
ATOM 813 C CA . ASN A 1 105 ? -43.429 -6.942 64.082 1.00 69.19 105 ASN A CA 1
ATOM 814 C C . ASN A 1 105 ? -42.487 -7.909 63.322 1.00 69.19 105 ASN A C 1
ATOM 816 O O . ASN A 1 105 ? -41.753 -7.465 62.430 1.00 69.19 105 ASN A O 1
ATOM 820 N N . PRO A 1 106 ? -42.507 -9.227 63.610 1.00 79.31 106 PRO A N 1
ATOM 821 C CA . PRO A 1 106 ? -41.637 -10.198 62.944 1.00 79.31 106 PRO A CA 1
ATOM 822 C C . PRO A 1 106 ? -41.877 -10.292 61.427 1.00 79.31 106 PRO A C 1
ATOM 824 O O . PRO A 1 106 ? -40.932 -10.574 60.691 1.00 79.31 106 PRO A O 1
ATOM 827 N N . ALA A 1 107 ? -43.086 -9.995 60.932 1.00 81.44 107 ALA A N 1
ATOM 828 C CA . ALA A 1 107 ? -43.372 -9.970 59.493 1.00 81.44 107 ALA A CA 1
ATOM 829 C C . ALA A 1 107 ? -42.642 -8.817 58.775 1.00 81.44 107 ALA A C 1
ATOM 831 O O . ALA A 1 107 ? -42.035 -9.017 57.722 1.00 81.44 107 ALA A O 1
ATOM 832 N N . TYR A 1 108 ? -42.604 -7.631 59.393 1.00 82.44 108 TYR A N 1
ATOM 833 C CA . TYR A 1 108 ? -41.886 -6.470 58.859 1.00 82.44 108 TYR A CA 1
ATOM 834 C C . TYR A 1 108 ? -40.366 -6.693 58.855 1.00 82.44 108 TYR A C 1
ATOM 836 O O . TYR A 1 108 ? -39.677 -6.322 57.903 1.00 82.44 108 TYR A O 1
ATOM 844 N N . GLN A 1 109 ? -39.828 -7.356 59.888 1.00 82.88 109 GLN A N 1
ATOM 845 C CA . GLN A 1 109 ? -38.415 -7.743 59.913 1.00 82.88 109 GLN A CA 1
ATOM 846 C C . GLN A 1 109 ? -38.070 -8.718 58.776 1.00 82.88 109 GLN A C 1
ATOM 848 O O . GLN A 1 109 ? -37.073 -8.508 58.087 1.00 82.88 109 GLN A O 1
ATOM 853 N N . GLN A 1 110 ? -38.904 -9.736 58.529 1.00 86.62 110 GLN A N 1
ATOM 854 C CA . GLN A 1 110 ? -38.709 -10.681 57.420 1.00 86.62 110 GLN A CA 1
ATOM 855 C C . GLN A 1 110 ? -38.761 -9.984 56.051 1.00 86.62 110 GLN A C 1
ATOM 857 O O . GLN A 1 110 ? -37.881 -10.202 55.220 1.00 86.62 110 GLN A O 1
ATOM 862 N N . MET A 1 111 ? -39.729 -9.086 55.838 1.00 86.31 111 MET A N 1
ATOM 863 C CA . MET A 1 111 ? -39.840 -8.269 54.620 1.00 86.31 111 MET A CA 1
ATOM 864 C C . MET A 1 111 ? -38.615 -7.372 54.410 1.00 86.31 111 MET A C 1
ATOM 866 O O . MET A 1 111 ? -38.108 -7.246 53.294 1.00 86.31 111 MET A O 1
ATOM 870 N N . LYS A 1 112 ? -38.089 -6.775 55.485 1.00 88.56 112 LYS A N 1
ATOM 871 C CA . LYS A 1 112 ? -36.886 -5.943 55.423 1.00 88.56 112 LYS A CA 1
ATOM 872 C C . LYS A 1 112 ? -35.635 -6.755 55.091 1.00 88.56 112 LYS A C 1
ATOM 874 O O . LYS A 1 112 ? -34.837 -6.296 54.275 1.00 88.56 112 LYS A O 1
ATOM 879 N N . VAL A 1 113 ? -35.489 -7.955 55.655 1.00 91.44 113 VAL A N 1
ATOM 880 C CA . VAL A 1 113 ? -34.413 -8.893 55.288 1.00 91.44 113 VAL A CA 1
ATOM 881 C C . VAL A 1 113 ? -34.517 -9.260 53.804 1.00 91.44 113 VAL A C 1
ATOM 883 O O . VAL A 1 113 ? -33.542 -9.081 53.071 1.00 91.44 113 VAL A O 1
ATOM 886 N N . ALA A 1 114 ? -35.706 -9.646 53.331 1.00 91.44 114 ALA A N 1
ATOM 887 C CA . ALA A 1 114 ? -35.945 -9.971 51.924 1.00 91.44 114 ALA A CA 1
ATOM 888 C C . ALA A 1 114 ? -35.651 -8.786 50.985 1.00 91.44 114 ALA A C 1
ATOM 890 O O . ALA A 1 114 ? -35.070 -8.968 49.917 1.00 91.44 114 ALA A O 1
ATOM 891 N N . PHE A 1 115 ? -35.988 -7.555 51.390 1.00 93.38 115 PHE A N 1
ATOM 892 C CA . PHE A 1 115 ? -35.640 -6.352 50.634 1.00 93.38 115 PHE A CA 1
ATOM 893 C C . PHE A 1 115 ? -34.126 -6.143 50.558 1.00 93.38 115 PHE A C 1
ATOM 895 O O . PHE A 1 115 ? -33.612 -5.870 49.477 1.00 93.38 115 PHE A O 1
ATOM 902 N N . THR A 1 116 ? -33.400 -6.277 51.673 1.00 94.38 116 THR A N 1
ATOM 903 C CA . THR A 1 116 ? -31.936 -6.119 51.671 1.00 94.38 116 THR A CA 1
ATOM 904 C C . THR A 1 116 ? -31.236 -7.196 50.848 1.00 94.38 116 THR A C 1
ATOM 906 O O . THR A 1 116 ? -30.261 -6.900 50.162 1.00 94.38 116 THR A O 1
ATOM 909 N N . GLU A 1 117 ? -31.761 -8.421 50.851 1.00 95.19 117 GLU A N 1
ATOM 910 C CA . GLU A 1 117 ? -31.266 -9.506 50.008 1.00 95.19 117 GLU A CA 1
ATOM 911 C C . GLU A 1 117 ? -31.534 -9.211 48.527 1.00 95.19 117 GLU A C 1
ATOM 913 O O . GLU A 1 117 ? -30.610 -9.244 47.714 1.00 95.19 117 GLU A O 1
ATOM 918 N N . ALA A 1 118 ? -32.757 -8.805 48.173 1.00 94.88 118 ALA A N 1
ATOM 919 C CA . ALA A 1 118 ? -33.096 -8.399 46.812 1.00 94.88 118 ALA A CA 1
ATOM 920 C C . ALA A 1 118 ? -32.241 -7.209 46.333 1.00 94.88 118 ALA A C 1
ATOM 922 O O . ALA A 1 118 ? -31.724 -7.230 45.217 1.00 94.88 118 ALA A O 1
ATOM 923 N N . ASP A 1 119 ? -32.016 -6.199 47.175 1.00 95.50 119 ASP A N 1
ATOM 924 C CA . ASP A 1 119 ? -31.157 -5.051 46.862 1.00 95.50 119 ASP A CA 1
ATOM 925 C C . ASP A 1 119 ? -29.698 -5.481 46.625 1.00 95.50 119 ASP A C 1
ATOM 927 O O . ASP A 1 119 ? -29.080 -5.066 45.640 1.00 95.50 119 ASP A O 1
ATOM 931 N N . ALA A 1 120 ? -29.178 -6.398 47.449 1.00 96.19 120 ALA A N 1
ATOM 932 C CA . ALA A 1 120 ? -27.857 -6.989 47.256 1.00 96.19 120 ALA A CA 1
ATOM 933 C C . ALA A 1 120 ? -27.761 -7.780 45.937 1.00 96.19 120 ALA A C 1
ATOM 935 O O . ALA A 1 120 ? -26.768 -7.649 45.214 1.00 96.19 120 ALA A O 1
ATOM 936 N N . THR A 1 121 ? -28.796 -8.547 45.565 1.00 95.75 121 THR A N 1
ATOM 937 C CA . THR A 1 121 ? -28.817 -9.261 44.273 1.00 95.75 121 THR A CA 1
ATOM 938 C C . THR A 1 121 ? -28.832 -8.305 43.081 1.00 95.75 121 THR A C 1
ATOM 940 O O . THR A 1 121 ? -28.091 -8.518 42.117 1.00 95.75 121 THR A O 1
ATOM 943 N N . VAL A 1 122 ? -29.604 -7.215 43.151 1.00 97.25 122 VAL A N 1
ATOM 944 C CA . VAL A 1 122 ? -29.631 -6.172 42.115 1.00 97.25 122 VAL A CA 1
ATOM 945 C C . VAL A 1 122 ? -28.258 -5.515 41.990 1.00 97.25 122 VAL A C 1
ATOM 947 O O . VAL A 1 122 ? -27.747 -5.379 40.877 1.00 97.25 122 VAL A O 1
ATOM 950 N N . ALA A 1 123 ? -27.620 -5.158 43.107 1.00 96.69 123 ALA A N 1
ATOM 951 C CA . ALA A 1 123 ? -26.278 -4.581 43.103 1.00 96.69 123 ALA A CA 1
ATOM 952 C C . ALA A 1 123 ? -25.249 -5.526 42.453 1.00 96.69 123 ALA A C 1
ATOM 954 O O . ALA A 1 123 ? -24.493 -5.105 41.573 1.00 96.69 123 ALA A O 1
ATOM 955 N N . ALA A 1 124 ? -25.270 -6.815 42.804 1.00 96.19 124 ALA A N 1
ATOM 956 C CA . ALA A 1 124 ? -24.390 -7.821 42.212 1.00 96.19 124 ALA A CA 1
ATOM 957 C C . ALA A 1 124 ? -24.624 -7.992 40.697 1.00 96.19 124 ALA A C 1
ATOM 959 O O . ALA A 1 124 ? -23.673 -8.041 39.910 1.00 96.19 124 ALA A O 1
ATOM 960 N N . LEU A 1 125 ? -25.888 -8.034 40.261 1.00 96.62 125 LEU A N 1
ATOM 961 C CA . LEU A 1 125 ? -26.243 -8.149 38.844 1.00 96.62 125 LEU A CA 1
ATOM 962 C C . LEU A 1 125 ? -25.848 -6.906 38.041 1.00 96.62 125 LEU A C 1
ATOM 964 O O . LEU A 1 125 ? -25.397 -7.050 36.905 1.00 96.62 125 LEU A O 1
ATOM 968 N N . ARG A 1 126 ? -25.940 -5.702 38.618 1.00 96.88 126 ARG A N 1
ATOM 969 C CA . ARG A 1 126 ? -25.468 -4.464 37.971 1.00 96.88 126 ARG A CA 1
ATOM 970 C C . ARG A 1 126 ? -23.975 -4.505 37.687 1.00 96.88 126 ARG A C 1
ATOM 972 O O . ARG A 1 126 ? -23.571 -4.225 36.560 1.00 96.88 126 ARG A O 1
ATOM 979 N N . VAL A 1 127 ? -23.169 -4.917 38.667 1.00 97.19 127 VAL A N 1
ATOM 980 C CA . VAL A 1 127 ? -21.718 -5.088 38.484 1.00 97.19 127 VAL A CA 1
ATOM 981 C C . VAL A 1 127 ? -21.436 -6.102 37.376 1.00 97.19 127 VAL A C 1
ATOM 983 O O . VAL A 1 127 ? -20.622 -5.849 36.488 1.00 97.19 127 VAL A O 1
ATOM 986 N N . ARG A 1 128 ? -22.162 -7.224 37.365 1.00 96.88 128 ARG A N 1
ATOM 987 C CA . ARG A 1 128 ? -22.007 -8.260 36.337 1.00 96.88 128 ARG A CA 1
ATOM 988 C C . ARG A 1 128 ? -22.365 -7.763 34.934 1.00 96.88 128 ARG A C 1
ATOM 990 O O . ARG A 1 128 ? -21.671 -8.095 33.975 1.00 96.88 128 ARG A O 1
ATOM 997 N N . VAL A 1 129 ? -23.433 -6.975 34.801 1.00 97.81 129 VAL A N 1
ATOM 998 C CA . VAL A 1 129 ? -23.822 -6.356 33.526 1.00 97.81 129 VAL A CA 1
ATOM 999 C C . VAL A 1 129 ? -22.754 -5.372 33.057 1.00 97.81 129 VAL A C 1
ATOM 1001 O O . VAL A 1 129 ? -22.327 -5.476 31.910 1.00 97.81 129 VAL A O 1
ATOM 1004 N N . ALA A 1 130 ? -22.275 -4.485 33.932 1.00 97.12 130 ALA A N 1
ATOM 1005 C CA . ALA A 1 130 ? -21.238 -3.511 33.593 1.00 97.12 130 ALA A CA 1
ATOM 1006 C C . ALA A 1 130 ? -19.933 -4.187 33.131 1.00 97.12 130 ALA A C 1
ATOM 1008 O O . ALA A 1 130 ? -19.341 -3.789 32.126 1.00 97.12 130 ALA A O 1
ATOM 1009 N N . GLU A 1 131 ? -19.516 -5.264 33.802 1.00 97.31 131 GLU A N 1
ATOM 1010 C CA . GLU A 1 131 ? -18.339 -6.044 33.407 1.00 97.31 131 GLU A CA 1
ATOM 1011 C C . GLU A 1 131 ? -18.525 -6.699 32.029 1.00 97.31 131 GLU A C 1
ATOM 1013 O O . GLU A 1 131 ? -17.630 -6.644 31.182 1.00 97.31 131 GLU A O 1
ATOM 1018 N N . TYR A 1 132 ? -19.694 -7.291 31.757 1.00 97.25 132 TYR A N 1
ATOM 1019 C CA . TYR A 1 132 ? -19.975 -7.867 30.441 1.00 97.25 132 TYR A CA 1
ATOM 1020 C C . TYR A 1 132 ? -20.066 -6.814 29.338 1.00 97.25 132 TYR A C 1
ATOM 1022 O O . TYR A 1 132 ? -19.591 -7.068 28.234 1.00 97.25 132 TYR A O 1
ATOM 1030 N N . GLU A 1 133 ? -20.614 -5.635 29.617 1.00 96.75 133 GLU A N 1
ATOM 1031 C CA . GLU A 1 133 ? -20.630 -4.521 28.667 1.00 96.75 133 GLU A CA 1
ATOM 1032 C C . GLU A 1 133 ? -19.218 -4.017 28.359 1.00 96.75 133 GLU A C 1
ATOM 1034 O O . GLU A 1 133 ? -18.890 -3.808 27.193 1.00 96.75 133 GLU A O 1
ATOM 1039 N N . SER A 1 134 ? -18.356 -3.911 29.373 1.00 97.38 134 SER A N 1
ATOM 1040 C CA . SER A 1 134 ? -16.936 -3.574 29.209 1.00 97.38 134 SER A CA 1
ATOM 1041 C C . SER A 1 134 ? -16.170 -4.635 28.408 1.00 97.38 134 SER A C 1
ATOM 1043 O O . SER A 1 134 ? -15.344 -4.323 27.548 1.00 97.38 134 SER A O 1
ATOM 1045 N N . ARG A 1 135 ? -16.429 -5.925 28.646 1.00 97.19 135 ARG A N 1
ATOM 1046 C CA . ARG A 1 135 ? -15.844 -7.010 27.834 1.00 97.19 135 ARG A CA 1
ATOM 1047 C C . ARG A 1 135 ? -16.345 -6.971 26.397 1.00 97.19 135 ARG A C 1
ATOM 1049 O O . ARG A 1 135 ? -15.550 -7.132 25.475 1.00 97.19 135 ARG A O 1
ATOM 1056 N N . TYR A 1 136 ? -17.638 -6.734 26.208 1.00 96.88 136 TYR A N 1
ATOM 1057 C CA . TYR A 1 136 ? -18.252 -6.633 24.892 1.00 96.88 136 TYR A CA 1
ATOM 1058 C C . TYR A 1 136 ? -17.689 -5.450 24.101 1.00 96.88 136 TYR A C 1
ATOM 1060 O O . TYR A 1 136 ? -17.292 -5.623 22.952 1.00 96.88 136 TYR A O 1
ATOM 1068 N N . SER A 1 137 ? -17.581 -4.266 24.710 1.00 97.06 137 SER A N 1
ATOM 1069 C CA . SER A 1 137 ? -17.026 -3.084 24.044 1.00 97.06 137 SER A CA 1
ATOM 1070 C C . SER A 1 137 ? -15.558 -3.279 23.661 1.00 97.06 137 SER A C 1
ATOM 1072 O O . SER A 1 137 ? -15.179 -2.936 22.541 1.00 97.06 137 SER A O 1
ATOM 1074 N N . ARG A 1 138 ? -14.753 -3.913 24.527 1.00 96.75 138 ARG A N 1
ATOM 1075 C CA . ARG A 1 138 ? -13.376 -4.322 24.206 1.00 96.75 138 ARG A CA 1
ATOM 1076 C C . ARG A 1 138 ? -13.330 -5.296 23.030 1.00 96.75 138 ARG A C 1
ATOM 1078 O O . ARG A 1 138 ? -12.575 -5.063 22.093 1.00 96.75 138 ARG A O 1
ATOM 1085 N N . ALA A 1 139 ? -14.157 -6.341 23.037 1.00 96.62 139 ALA A N 1
ATOM 1086 C CA . ALA A 1 139 ? -14.208 -7.321 21.952 1.00 96.62 139 ALA A CA 1
ATOM 1087 C C . ALA A 1 139 ? -14.622 -6.686 20.614 1.00 96.62 139 ALA A C 1
ATOM 1089 O O . ALA A 1 139 ? -13.985 -6.928 19.592 1.00 96.62 139 ALA A O 1
ATOM 1090 N N . VAL A 1 140 ? -15.634 -5.814 20.620 1.00 96.31 140 VAL A N 1
ATOM 1091 C CA . VAL A 1 140 ? -16.056 -5.053 19.433 1.00 96.31 140 VAL A CA 1
ATOM 1092 C C . VAL A 1 140 ? -14.953 -4.102 18.963 1.00 96.31 140 VAL A C 1
ATOM 1094 O O . VAL A 1 140 ? -14.740 -3.962 17.761 1.00 96.31 140 VAL A O 1
ATOM 1097 N N . GLY A 1 141 ? -14.229 -3.465 19.889 1.00 95.44 141 GLY A N 1
ATOM 1098 C CA . GLY A 1 141 ? -13.059 -2.645 19.577 1.00 95.44 141 GLY A CA 1
ATOM 1099 C C . GLY A 1 141 ? -11.979 -3.440 18.844 1.00 95.44 141 GLY A C 1
ATOM 1100 O O . GLY A 1 141 ? -11.512 -3.003 17.797 1.00 95.44 141 GLY A O 1
ATOM 1101 N N . MET A 1 142 ? -11.655 -4.641 19.331 1.00 94.50 142 MET A N 1
ATOM 1102 C CA . MET A 1 142 ? -10.701 -5.543 18.675 1.00 94.50 142 MET A CA 1
ATOM 1103 C C . MET A 1 142 ? -11.199 -6.007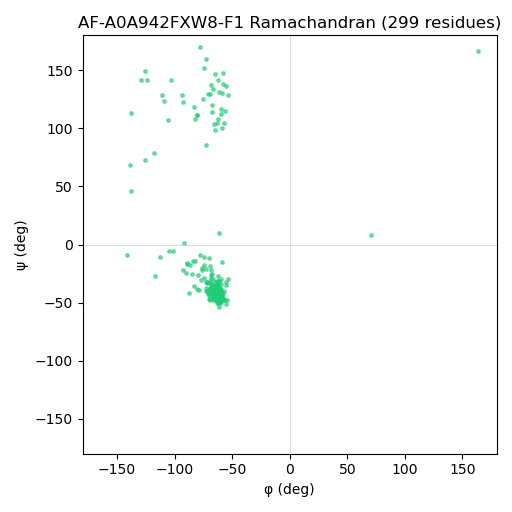 17.304 1.00 94.50 142 MET A C 1
ATOM 1105 O O . MET A 1 142 ? -10.433 -6.016 16.346 1.00 94.50 142 MET A O 1
ATOM 1109 N N . LEU A 1 143 ? -12.491 -6.319 17.170 1.00 96.00 143 LEU A N 1
ATOM 1110 C CA . LEU A 1 143 ? -13.074 -6.755 15.900 1.00 96.00 143 LEU A CA 1
ATOM 1111 C C . LEU A 1 143 ? -12.977 -5.674 14.813 1.00 96.00 143 LEU A C 1
ATOM 1113 O O . LEU A 1 143 ? -12.771 -5.992 13.648 1.00 96.00 143 LEU A O 1
ATOM 1117 N N . LYS A 1 144 ? -13.061 -4.391 15.189 1.00 93.75 144 LYS A N 1
ATOM 1118 C CA . LYS A 1 144 ? -12.846 -3.266 14.261 1.00 93.75 144 LYS A CA 1
ATOM 1119 C C . LYS A 1 144 ? -11.401 -3.155 13.770 1.00 93.75 144 LYS A C 1
ATOM 1121 O O . LYS A 1 144 ? -11.179 -2.594 12.701 1.00 93.75 144 LYS A O 1
ATOM 1126 N N . LEU A 1 145 ? -10.430 -3.657 14.534 1.00 94.88 145 LEU A N 1
ATOM 1127 C CA . LEU A 1 145 ? -9.018 -3.641 14.148 1.00 94.88 145 LEU A CA 1
ATOM 1128 C C . LEU A 1 145 ? -8.679 -4.764 13.164 1.00 94.88 145 LEU A C 1
ATOM 1130 O O . LEU A 1 145 ? -7.766 -4.590 12.364 1.00 94.88 145 LEU A O 1
ATOM 1134 N N . VAL A 1 146 ? -9.427 -5.874 13.170 1.00 95.88 146 VAL A N 1
ATOM 1135 C CA . VAL A 1 146 ? -9.151 -7.040 12.312 1.00 95.88 146 VAL A CA 1
ATOM 1136 C C . VAL A 1 146 ? -9.080 -6.674 10.820 1.00 95.88 146 VAL A C 1
ATOM 1138 O O . VAL A 1 146 ? -8.053 -6.968 10.214 1.00 95.88 146 VAL A O 1
ATOM 1141 N N . PRO A 1 147 ? -10.060 -5.968 10.212 1.00 96.69 147 PRO A N 1
ATOM 1142 C CA . PRO A 1 147 ? -9.972 -5.599 8.796 1.00 96.69 147 PRO A CA 1
ATOM 1143 C C . PRO A 1 147 ? -8.804 -4.659 8.485 1.00 96.69 147 PRO A C 1
ATOM 1145 O O . PRO A 1 147 ? -8.249 -4.706 7.392 1.00 96.69 147 PRO A O 1
ATOM 1148 N N . LYS A 1 148 ? -8.429 -3.799 9.440 1.00 95.31 148 LYS A N 1
ATOM 1149 C CA . LYS A 1 148 ? -7.303 -2.876 9.277 1.00 95.31 148 LYS A CA 1
ATOM 1150 C C . LYS A 1 148 ? -5.976 -3.635 9.263 1.00 95.31 148 LYS A C 1
ATOM 1152 O O . LYS A 1 148 ? -5.163 -3.397 8.380 1.00 95.31 148 LYS A O 1
ATOM 1157 N N . ILE A 1 149 ? -5.799 -4.572 10.194 1.00 97.44 149 ILE A N 1
ATOM 1158 C CA . ILE A 1 149 ? -4.614 -5.437 10.256 1.00 97.44 149 ILE A CA 1
ATOM 1159 C C . ILE A 1 149 ? -4.529 -6.314 9.001 1.00 97.44 149 ILE A C 1
ATOM 1161 O O . ILE A 1 149 ? -3.451 -6.452 8.440 1.00 97.44 149 ILE A O 1
ATOM 1165 N N . GLU A 1 150 ? -5.651 -6.850 8.516 1.00 97.31 150 GLU A N 1
ATOM 1166 C CA . GLU A 1 150 ? -5.683 -7.630 7.271 1.00 97.31 150 GLU A CA 1
ATOM 1167 C C . GLU A 1 150 ? -5.275 -6.782 6.052 1.00 97.31 150 GLU A C 1
ATOM 1169 O O . GLU A 1 150 ? -4.474 -7.207 5.218 1.00 97.31 150 GLU A O 1
ATOM 1174 N N . ALA A 1 151 ? -5.772 -5.544 5.960 1.00 97.62 151 ALA A N 1
ATOM 1175 C CA . ALA A 1 151 ? -5.386 -4.616 4.899 1.00 97.62 151 ALA A CA 1
ATOM 1176 C C . ALA A 1 151 ? -3.889 -4.260 4.966 1.00 97.62 151 ALA A C 1
ATOM 1178 O O . ALA A 1 151 ? -3.203 -4.281 3.947 1.00 97.62 151 ALA A O 1
ATOM 1179 N N . GLU A 1 152 ? -3.362 -3.992 6.163 1.00 97.75 152 GLU A N 1
ATOM 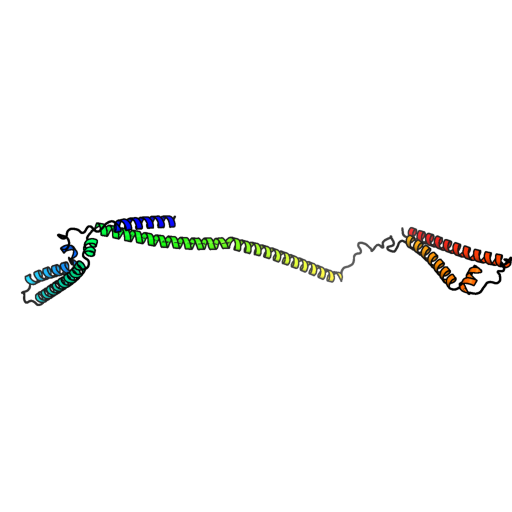1180 C CA . GLU A 1 152 ? -1.934 -3.722 6.373 1.00 97.75 152 GLU A CA 1
ATOM 1181 C C . GLU A 1 152 ? -1.067 -4.946 6.037 1.00 97.75 152 GLU A C 1
ATOM 1183 O O . GLU A 1 152 ? -0.041 -4.814 5.371 1.00 97.75 152 GLU A O 1
ATOM 1188 N N . PHE A 1 153 ? -1.491 -6.150 6.427 1.00 98.38 153 PHE A N 1
ATOM 1189 C CA . PHE A 1 153 ? -0.790 -7.398 6.128 1.00 98.38 153 PHE A CA 1
ATOM 1190 C C . PHE A 1 153 ? -0.758 -7.696 4.623 1.00 98.38 153 PHE A C 1
ATOM 1192 O O . PHE A 1 153 ? 0.297 -8.011 4.069 1.00 98.38 153 PHE A O 1
ATOM 1199 N N . THR A 1 154 ? -1.895 -7.549 3.938 1.00 98.44 154 THR A N 1
ATOM 1200 C CA . THR A 1 154 ? -1.980 -7.748 2.482 1.00 98.44 154 THR A CA 1
ATOM 1201 C C . THR A 1 154 ? -1.159 -6.713 1.712 1.00 98.44 154 THR A C 1
ATOM 1203 O O . THR A 1 154 ? -0.493 -7.069 0.736 1.00 98.44 154 THR A O 1
ATOM 1206 N N . GLN A 1 155 ? -1.142 -5.456 2.166 1.00 98.25 155 GLN A N 1
ATOM 1207 C CA . GLN A 1 155 ? -0.270 -4.416 1.622 1.00 98.25 155 GLN A CA 1
ATOM 1208 C C . GLN A 1 155 ? 1.210 -4.767 1.816 1.00 98.25 155 GLN A C 1
ATOM 1210 O O . GLN A 1 155 ? 1.961 -4.768 0.844 1.00 98.25 155 GLN A O 1
ATOM 1215 N N . LEU A 1 156 ? 1.619 -5.134 3.033 1.00 98.50 156 LEU A N 1
ATOM 1216 C CA . LEU A 1 156 ? 3.007 -5.487 3.332 1.00 98.50 156 LEU A CA 1
ATOM 1217 C C . LEU A 1 156 ? 3.483 -6.684 2.503 1.00 98.50 156 LEU A C 1
ATOM 1219 O O . LEU A 1 156 ? 4.604 -6.678 1.998 1.00 98.50 156 LEU A O 1
ATOM 1223 N N . ASN A 1 157 ? 2.627 -7.692 2.319 1.00 98.31 157 ASN A N 1
ATOM 1224 C CA . ASN A 1 157 ? 2.952 -8.848 1.490 1.00 98.31 157 ASN A CA 1
ATOM 1225 C C . ASN A 1 157 ? 3.145 -8.454 0.016 1.00 98.31 157 ASN A C 1
ATOM 1227 O O . ASN A 1 157 ? 4.094 -8.894 -0.630 1.00 98.31 157 ASN A O 1
ATOM 1231 N N . ARG A 1 158 ? 2.283 -7.576 -0.514 1.00 98.38 158 ARG A N 1
ATOM 1232 C CA . ARG A 1 158 ? 2.425 -7.049 -1.877 1.00 98.38 158 ARG A CA 1
ATOM 1233 C C . ARG A 1 158 ? 3.712 -6.241 -2.042 1.00 98.38 158 ARG A C 1
ATOM 1235 O O . ARG A 1 158 ? 4.400 -6.407 -3.049 1.00 98.38 158 ARG A O 1
ATOM 1242 N N . ASP A 1 159 ? 4.031 -5.384 -1.078 1.00 98.56 159 ASP A N 1
ATOM 1243 C CA . ASP A 1 159 ? 5.245 -4.569 -1.104 1.00 98.56 159 ASP A CA 1
ATOM 1244 C C . ASP A 1 159 ? 6.492 -5.458 -1.033 1.00 98.56 159 ASP A C 1
ATOM 1246 O O . ASP A 1 159 ? 7.411 -5.300 -1.839 1.00 98.56 159 ASP A O 1
ATOM 1250 N N . TYR A 1 160 ? 6.494 -6.465 -0.155 1.00 98.62 160 TYR A N 1
ATOM 1251 C CA . TYR A 1 160 ? 7.551 -7.473 -0.083 1.00 98.62 160 TYR A CA 1
ATOM 1252 C C . TYR A 1 160 ? 7.755 -8.191 -1.424 1.00 98.62 160 TYR A C 1
ATOM 1254 O O . TYR A 1 160 ? 8.885 -8.275 -1.908 1.00 98.62 160 TYR A O 1
ATOM 1262 N N . ASP A 1 161 ? 6.677 -8.648 -2.067 1.00 98.62 161 ASP A N 1
ATOM 1263 C CA . ASP A 1 161 ? 6.746 -9.315 -3.370 1.00 98.62 161 ASP A CA 1
ATOM 1264 C C . ASP A 1 161 ? 7.324 -8.405 -4.464 1.00 98.62 161 ASP A C 1
ATOM 1266 O O . ASP A 1 161 ? 8.119 -8.855 -5.293 1.00 98.62 161 ASP A O 1
ATOM 1270 N N . ILE A 1 162 ? 6.953 -7.121 -4.476 1.00 98.62 162 ILE A N 1
ATOM 1271 C CA . ILE A 1 162 ? 7.502 -6.131 -5.414 1.00 98.62 162 ILE A CA 1
ATOM 1272 C C . ILE A 1 162 ? 8.998 -5.936 -5.157 1.00 98.62 162 ILE A C 1
ATOM 1274 O O . ILE A 1 162 ? 9.796 -5.986 -6.096 1.00 98.62 162 ILE A O 1
ATOM 1278 N N . HIS A 1 163 ? 9.395 -5.745 -3.898 1.00 98.50 163 HIS A N 1
ATOM 1279 C CA . HIS A 1 163 ? 10.795 -5.560 -3.529 1.00 98.50 163 HIS A CA 1
ATOM 1280 C C . HIS A 1 163 ? 11.644 -6.783 -3.866 1.00 98.50 163 HIS A C 1
ATOM 1282 O O . HIS A 1 163 ? 12.726 -6.624 -4.430 1.00 98.50 163 HIS A O 1
ATOM 1288 N N . LYS A 1 164 ? 11.134 -7.989 -3.607 1.00 98.56 164 LYS A N 1
ATOM 1289 C CA . LYS A 1 164 ? 11.798 -9.238 -3.969 1.00 98.56 164 LYS A CA 1
ATOM 1290 C C . LYS A 1 164 ? 12.003 -9.345 -5.481 1.00 98.56 164 LYS A C 1
ATOM 1292 O O . LYS A 1 164 ? 13.127 -9.543 -5.923 1.00 98.56 164 LYS A O 1
ATOM 1297 N N . ARG A 1 165 ? 10.958 -9.122 -6.290 1.00 98.50 165 ARG A N 1
ATOM 1298 C CA . ARG A 1 165 ? 11.077 -9.156 -7.763 1.00 98.50 165 ARG A CA 1
ATOM 1299 C C . ARG A 1 165 ? 12.060 -8.113 -8.293 1.00 98.50 165 ARG A C 1
ATOM 1301 O O . ARG A 1 165 ? 12.822 -8.399 -9.213 1.00 98.50 165 ARG A O 1
ATOM 1308 N N . ASN A 1 166 ? 12.051 -6.908 -7.725 1.00 98.31 166 ASN A N 1
ATOM 1309 C CA . ASN A 1 166 ? 12.998 -5.860 -8.100 1.00 98.31 166 ASN A CA 1
ATOM 1310 C C . ASN A 1 166 ? 14.433 -6.259 -7.751 1.00 98.31 166 ASN A C 1
ATOM 1312 O O . ASN A 1 166 ? 15.325 -6.089 -8.577 1.00 98.31 166 ASN A O 1
ATOM 1316 N N . TYR A 1 167 ? 14.651 -6.818 -6.562 1.00 98.56 167 TYR A N 1
ATOM 1317 C CA . TYR A 1 167 ? 15.948 -7.337 -6.145 1.00 98.56 167 TYR A CA 1
ATOM 1318 C C . TYR A 1 167 ? 16.443 -8.452 -7.074 1.00 98.56 167 TYR A C 1
ATOM 1320 O O . TYR A 1 167 ? 17.563 -8.365 -7.575 1.00 98.56 167 TYR A O 1
ATOM 1328 N N . ASP A 1 168 ? 15.592 -9.430 -7.385 1.00 98.44 168 ASP A N 1
ATOM 1329 C CA . ASP A 1 168 ? 15.919 -10.536 -8.291 1.00 98.44 168 ASP A CA 1
ATOM 1330 C C . ASP A 1 168 ? 16.287 -10.016 -9.695 1.00 98.44 168 ASP A C 1
ATOM 1332 O O . ASP A 1 168 ? 17.296 -10.419 -10.273 1.00 98.44 168 ASP A O 1
ATOM 1336 N N . SER A 1 169 ? 15.530 -9.044 -10.217 1.00 98.31 169 SER A N 1
ATOM 1337 C CA . SER A 1 169 ? 15.821 -8.359 -11.487 1.00 98.31 169 SER A CA 1
ATOM 1338 C C . SER A 1 169 ? 17.156 -7.605 -11.456 1.00 98.31 169 SER A C 1
ATOM 1340 O O . SER A 1 169 ? 17.926 -7.656 -12.417 1.00 98.31 169 SER A O 1
ATOM 1342 N N . LEU A 1 170 ? 17.469 -6.918 -10.352 1.00 98.38 170 LEU A N 1
ATOM 1343 C CA . LEU A 1 170 ? 18.742 -6.214 -10.184 1.00 98.38 170 LEU A CA 1
ATOM 1344 C C . LEU A 1 170 ? 19.923 -7.186 -10.108 1.00 98.38 170 LEU A C 1
ATOM 1346 O O . LEU A 1 170 ? 20.950 -6.926 -10.734 1.00 98.38 170 LEU A O 1
ATOM 1350 N N . ILE A 1 171 ? 19.775 -8.316 -9.409 1.00 98.44 171 ILE A N 1
ATOM 1351 C CA . ILE A 1 171 ? 20.778 -9.387 -9.405 1.00 98.44 171 ILE A CA 1
ATOM 1352 C C . ILE A 1 171 ? 20.988 -9.919 -10.816 1.00 98.44 171 ILE A C 1
ATOM 1354 O O . ILE A 1 171 ? 22.129 -9.992 -11.266 1.00 98.44 171 ILE A O 1
ATOM 1358 N N . GLN A 1 172 ? 19.910 -10.247 -11.529 1.00 98.12 172 GLN A N 1
ATOM 1359 C CA . GLN A 1 172 ? 19.998 -10.780 -12.886 1.00 98.12 172 GLN A CA 1
ATOM 1360 C C . GLN A 1 172 ? 20.711 -9.802 -13.828 1.00 98.12 172 GLN A C 1
ATOM 1362 O O . GLN A 1 172 ? 21.569 -10.203 -14.612 1.00 98.12 172 GLN A O 1
ATOM 1367 N N . ARG A 1 173 ? 20.398 -8.505 -13.727 1.00 97.25 173 ARG A N 1
ATOM 1368 C CA . ARG A 1 173 ? 21.074 -7.452 -14.497 1.00 97.25 173 ARG A CA 1
ATOM 1369 C C . ARG A 1 173 ? 22.550 -7.348 -14.140 1.00 97.25 173 ARG A C 1
ATOM 1371 O O . ARG A 1 173 ? 23.371 -7.281 -15.051 1.00 97.25 173 ARG A O 1
ATOM 1378 N N . ARG A 1 174 ? 22.892 -7.374 -12.850 1.00 96.94 174 ARG A N 1
ATOM 1379 C CA . ARG A 1 174 ? 24.286 -7.350 -12.389 1.00 96.94 174 ARG A CA 1
ATOM 1380 C C . ARG A 1 174 ? 25.067 -8.540 -12.936 1.00 96.94 174 ARG A C 1
ATOM 1382 O O . ARG A 1 174 ? 26.156 -8.347 -13.457 1.00 96.94 174 ARG A O 1
ATOM 1389 N N . GLU A 1 175 ? 24.493 -9.735 -12.864 1.00 96.62 175 GLU A N 1
ATOM 1390 C CA . GLU A 1 175 ? 25.120 -10.950 -13.382 1.00 96.62 175 GLU A CA 1
ATOM 1391 C C . GLU A 1 175 ? 25.322 -10.866 -14.898 1.00 96.62 175 GLU A C 1
ATOM 1393 O O . GLU A 1 175 ? 26.412 -11.119 -15.399 1.00 96.62 175 GLU A O 1
ATOM 1398 N N . SER A 1 176 ? 24.308 -10.409 -15.640 1.00 94.38 176 SER A N 1
ATOM 1399 C CA . SER A 1 176 ? 24.431 -10.218 -17.090 1.00 94.38 176 SER A CA 1
ATOM 1400 C C . SER A 1 176 ? 25.494 -9.179 -17.468 1.00 94.38 176 SER A C 1
ATOM 1402 O O . SER A 1 176 ? 26.201 -9.359 -18.459 1.00 94.38 176 SER A O 1
ATOM 1404 N N . ALA A 1 177 ? 25.643 -8.116 -16.670 1.00 94.44 177 ALA A N 1
ATOM 1405 C CA . ALA A 1 177 ? 26.669 -7.101 -16.875 1.00 94.44 177 ALA A CA 1
ATOM 1406 C C . ALA A 1 177 ? 28.066 -7.664 -16.577 1.00 94.44 177 ALA A C 1
ATOM 1408 O O . ALA A 1 177 ? 28.962 -7.476 -17.390 1.00 94.44 177 ALA A O 1
ATOM 1409 N N . ALA A 1 178 ? 28.222 -8.427 -15.491 1.00 92.62 178 ALA A N 1
ATOM 1410 C CA . ALA A 1 178 ? 29.475 -9.095 -15.139 1.00 92.62 178 ALA A CA 1
ATOM 1411 C C . ALA A 1 178 ? 29.910 -10.120 -16.203 1.00 92.62 178 ALA A C 1
ATOM 1413 O O . ALA A 1 178 ? 31.079 -10.169 -16.576 1.00 92.62 178 ALA A O 1
ATOM 1414 N N . ILE A 1 179 ? 28.970 -10.896 -16.757 1.00 88.88 179 ILE A N 1
ATOM 1415 C CA . ILE A 1 179 ? 29.240 -11.800 -17.888 1.00 88.88 179 ILE A CA 1
ATOM 1416 C C . ILE A 1 179 ? 29.671 -11.006 -19.128 1.00 88.88 179 ILE A C 1
ATOM 1418 O O . ILE A 1 179 ? 30.593 -11.415 -19.828 1.00 88.88 179 ILE A O 1
ATOM 1422 N N . SER A 1 180 ? 29.023 -9.872 -19.409 1.00 86.06 180 SER A N 1
ATOM 1423 C CA . SER A 1 180 ? 29.359 -9.029 -20.567 1.00 86.06 180 SER A CA 1
ATOM 1424 C C . SER A 1 180 ? 30.740 -8.375 -20.425 1.00 86.06 180 SER A C 1
ATOM 1426 O O . SER A 1 180 ? 31.492 -8.298 -21.396 1.00 86.06 180 SER A O 1
ATOM 1428 N N . GLU A 1 181 ? 31.094 -7.945 -19.215 1.00 84.50 181 GLU A N 1
ATOM 1429 C CA . GLU A 1 181 ? 32.422 -7.433 -18.865 1.00 84.50 181 GLU A CA 1
ATOM 1430 C C . GLU A 1 181 ? 33.484 -8.527 -19.044 1.00 84.50 181 GLU A C 1
ATOM 1432 O O . GLU A 1 181 ? 34.427 -8.344 -19.812 1.00 84.50 181 GLU A O 1
ATOM 1437 N N . GLY A 1 182 ? 33.256 -9.717 -18.477 1.00 77.81 182 GLY A N 1
ATOM 1438 C CA . GLY A 1 182 ? 34.137 -10.872 -18.667 1.00 77.81 182 GLY A CA 1
ATOM 1439 C C . GLY A 1 182 ? 34.268 -11.310 -20.133 1.00 77.81 182 GLY A C 1
ATOM 1440 O O . GLY A 1 182 ? 35.346 -11.707 -20.565 1.00 77.81 182 GLY A O 1
ATOM 1441 N N . MET A 1 183 ? 33.207 -11.187 -20.939 1.00 69.50 183 MET A N 1
ATOM 1442 C CA . MET A 1 183 ? 33.264 -11.457 -22.381 1.00 69.50 183 MET A CA 1
ATOM 1443 C C . MET A 1 183 ? 34.091 -10.407 -23.132 1.00 69.50 183 MET A C 1
ATOM 1445 O O . MET A 1 183 ? 34.739 -10.740 -24.121 1.00 69.50 183 MET A O 1
ATOM 1449 N N . THR A 1 184 ? 34.104 -9.156 -22.664 1.00 60.78 184 THR A N 1
ATOM 1450 C CA . THR A 1 184 ? 34.936 -8.093 -23.243 1.00 60.78 184 THR A CA 1
ATOM 1451 C C . THR A 1 184 ? 36.418 -8.356 -22.958 1.00 60.78 184 THR A C 1
ATOM 1453 O O . THR A 1 184 ? 37.232 -8.281 -23.879 1.00 60.78 184 THR A O 1
ATOM 1456 N N . ASP A 1 185 ? 36.760 -8.796 -21.746 1.00 61.09 185 ASP A N 1
ATOM 1457 C CA . ASP A 1 185 ? 38.124 -9.229 -21.413 1.00 61.09 185 ASP A CA 1
ATOM 1458 C C . ASP A 1 185 ? 38.555 -10.454 -22.238 1.00 61.09 185 ASP A C 1
ATOM 1460 O O . ASP A 1 185 ? 39.653 -10.467 -22.803 1.00 61.09 185 ASP A O 1
ATOM 1464 N N . ILE A 1 186 ? 37.670 -11.445 -22.415 1.00 56.62 186 ILE A N 1
ATOM 1465 C CA . ILE A 1 186 ? 37.921 -12.613 -23.278 1.00 56.62 186 ILE A CA 1
ATOM 1466 C C . ILE A 1 186 ? 38.003 -12.215 -24.761 1.00 56.62 186 ILE A C 1
ATOM 1468 O O . ILE A 1 186 ? 38.750 -12.830 -25.514 1.00 56.62 186 ILE A O 1
ATOM 1472 N N . SER A 1 187 ? 37.304 -11.166 -25.207 1.00 50.94 187 SER A N 1
ATOM 1473 C CA . SER A 1 187 ? 37.348 -10.706 -26.604 1.00 50.94 187 SER A CA 1
ATOM 1474 C C . SER A 1 187 ? 38.678 -10.062 -27.015 1.00 50.94 187 SER A C 1
ATOM 1476 O O . SER A 1 187 ? 38.940 -9.926 -28.209 1.00 50.94 187 SER A O 1
ATOM 1478 N N . SER A 1 188 ? 39.566 -9.760 -26.059 1.00 53.41 188 SER A N 1
ATOM 1479 C CA . SER A 1 188 ? 40.974 -9.462 -26.357 1.00 53.41 188 SER A CA 1
ATOM 1480 C C . SER A 1 188 ? 41.802 -10.717 -26.709 1.00 53.41 188 SER A C 1
ATOM 1482 O O . SER A 1 188 ? 42.911 -10.595 -27.228 1.00 53.41 188 SER A O 1
ATOM 1484 N N . VAL A 1 189 ? 41.240 -11.919 -26.502 1.00 54.53 189 VAL A N 1
ATOM 1485 C CA . VAL A 1 189 ? 41.789 -13.246 -26.850 1.00 54.53 189 VAL A CA 1
ATOM 1486 C C . VAL A 1 189 ? 40.682 -14.146 -27.442 1.00 54.53 189 VAL A C 1
ATOM 1488 O O . VAL A 1 189 ? 40.515 -15.304 -27.064 1.00 54.53 189 VAL A O 1
ATOM 1491 N N . ALA A 1 190 ? 39.871 -13.626 -28.365 1.00 53.62 190 ALA A N 1
ATOM 1492 C CA . ALA A 1 190 ? 38.955 -14.451 -29.151 1.00 53.62 190 ALA A CA 1
ATOM 1493 C C . ALA A 1 190 ? 39.511 -14.592 -30.571 1.00 53.62 190 ALA A C 1
ATOM 1495 O O . ALA A 1 190 ? 39.477 -13.645 -31.354 1.00 53.62 190 ALA A O 1
ATOM 1496 N N . ASP A 1 191 ? 40.020 -15.780 -30.908 1.00 60.78 191 ASP A N 1
ATOM 1497 C CA . ASP A 1 191 ? 40.305 -16.149 -32.294 1.00 60.78 191 ASP A CA 1
ATOM 1498 C C . ASP A 1 191 ? 39.011 -16.017 -33.108 1.00 60.78 191 ASP A C 1
ATOM 1500 O O . ASP A 1 191 ? 38.088 -16.832 -33.004 1.00 60.78 191 ASP A O 1
ATOM 1504 N N . PHE A 1 192 ? 38.918 -14.955 -33.908 1.00 58.34 192 PHE A N 1
ATOM 1505 C CA . PHE A 1 192 ? 37.790 -14.727 -34.799 1.00 58.34 192 PHE A CA 1
ATOM 1506 C C . PHE A 1 192 ? 37.758 -15.827 -35.863 1.00 58.34 192 PHE A C 1
ATOM 1508 O O . PHE A 1 192 ? 38.450 -15.763 -36.880 1.00 58.34 192 PHE A O 1
ATOM 1515 N N . ARG A 1 193 ? 36.924 -16.850 -35.656 1.00 70.19 193 ARG A N 1
ATOM 1516 C CA . ARG A 1 193 ? 36.596 -17.810 -36.709 1.00 70.19 193 ARG A CA 1
ATOM 1517 C C . ARG A 1 193 ? 35.524 -17.201 -37.604 1.00 70.19 193 ARG A C 1
ATOM 1519 O O . ARG A 1 193 ? 34.383 -17.019 -37.192 1.00 70.19 193 ARG A O 1
ATOM 1526 N N . LEU A 1 194 ? 35.910 -16.885 -38.834 1.00 64.69 194 LEU A N 1
ATOM 1527 C CA . LEU A 1 194 ? 35.023 -16.341 -39.857 1.00 64.69 194 LEU A CA 1
ATOM 1528 C C . LEU A 1 194 ? 33.965 -17.394 -40.243 1.00 64.69 194 LEU A C 1
ATOM 1530 O O . LEU A 1 194 ? 34.285 -18.363 -40.929 1.00 64.69 194 LEU A O 1
ATOM 1534 N N . ILE A 1 195 ? 32.730 -17.237 -39.754 1.00 74.00 195 ILE A N 1
ATOM 1535 C CA . ILE A 1 195 ? 31.595 -18.133 -40.059 1.00 74.00 195 ILE A CA 1
ATOM 1536 C C . ILE A 1 195 ? 30.879 -17.679 -41.335 1.00 74.00 195 ILE A C 1
ATOM 1538 O O . ILE A 1 195 ? 30.544 -18.513 -42.171 1.00 74.00 195 ILE A O 1
ATOM 1542 N N . ASP A 1 196 ? 30.689 -16.367 -41.498 1.00 73.56 196 ASP A N 1
ATOM 1543 C CA . ASP A 1 196 ? 30.090 -15.774 -42.692 1.00 73.56 196 ASP A CA 1
ATOM 1544 C C . ASP A 1 196 ? 30.880 -14.513 -43.084 1.00 73.56 196 ASP A C 1
ATOM 1546 O O . ASP A 1 196 ? 30.939 -13.556 -42.301 1.00 73.56 196 ASP A O 1
ATOM 1550 N N . PRO A 1 197 ? 31.577 -14.509 -44.234 1.00 79.06 197 PRO A N 1
ATOM 1551 C CA . PRO A 1 197 ? 32.290 -13.331 -44.697 1.00 79.06 197 PRO A CA 1
ATOM 1552 C C . PRO A 1 197 ? 31.310 -12.189 -45.013 1.00 79.06 197 PRO A C 1
ATOM 1554 O O . PRO A 1 197 ? 30.206 -12.430 -45.506 1.00 79.06 197 PRO A O 1
ATOM 1557 N N . PRO A 1 198 ? 31.706 -10.923 -44.794 1.00 78.12 198 PRO A N 1
ATOM 1558 C CA . PRO A 1 198 ? 30.868 -9.786 -45.142 1.00 78.12 198 PRO A CA 1
ATOM 1559 C C . PRO A 1 198 ? 30.580 -9.798 -46.647 1.00 78.12 198 PRO A C 1
ATOM 1561 O O . PRO A 1 198 ? 31.484 -9.665 -47.473 1.00 78.12 198 PRO A O 1
ATOM 1564 N N . HIS A 1 199 ? 29.310 -9.951 -47.008 1.00 73.75 199 HIS A N 1
ATOM 1565 C CA . HIS A 1 199 ? 28.864 -9.865 -48.389 1.00 73.75 199 HIS A CA 1
ATOM 1566 C C . HIS A 1 199 ? 28.430 -8.430 -48.691 1.00 73.75 199 HIS A C 1
ATOM 1568 O O . HIS A 1 199 ? 27.543 -7.867 -48.050 1.00 73.75 199 HIS A O 1
ATOM 1574 N N . ALA A 1 200 ? 29.058 -7.819 -49.693 1.00 73.81 200 ALA A N 1
ATOM 1575 C CA . ALA A 1 200 ? 28.559 -6.571 -50.244 1.00 73.81 200 ALA A CA 1
ATOM 1576 C C . ALA A 1 200 ? 27.209 -6.835 -50.930 1.00 73.81 200 ALA A C 1
ATOM 1578 O O . ALA A 1 200 ? 27.071 -7.793 -51.697 1.00 73.81 200 ALA A O 1
ATOM 1579 N N . SER A 1 201 ? 26.212 -5.985 -50.666 1.00 70.19 201 SER A N 1
ATOM 1580 C CA . SER A 1 201 ? 24.944 -6.050 -51.394 1.00 70.19 201 SER A CA 1
ATOM 1581 C C . SER A 1 201 ? 25.201 -5.872 -52.890 1.00 70.19 201 SER A C 1
ATOM 1583 O O . SER A 1 201 ? 25.887 -4.935 -53.303 1.00 70.19 201 SER A O 1
ATOM 1585 N N . ARG A 1 202 ? 24.636 -6.766 -53.707 1.00 67.88 202 ARG A N 1
ATOM 1586 C CA . ARG A 1 202 ? 24.720 -6.689 -55.175 1.00 67.88 202 ARG A CA 1
ATOM 1587 C C . ARG A 1 202 ? 23.908 -5.521 -55.736 1.00 67.88 202 ARG A C 1
ATOM 1589 O O . ARG A 1 202 ? 24.146 -5.081 -56.855 1.00 67.88 202 ARG A O 1
ATOM 1596 N N . THR A 1 203 ? 22.964 -4.991 -54.958 1.00 69.06 203 THR A N 1
ATOM 1597 C CA . THR A 1 203 ? 22.152 -3.850 -55.372 1.00 69.06 203 THR A CA 1
ATOM 1598 C C . THR A 1 203 ? 22.780 -2.543 -54.887 1.00 69.06 203 THR A C 1
ATOM 1600 O O . THR A 1 203 ? 23.050 -2.409 -53.690 1.00 69.06 203 THR A O 1
ATOM 1603 N N . PRO A 1 204 ? 22.978 -1.547 -55.767 1.00 69.12 204 PRO A N 1
ATOM 1604 C CA . PRO A 1 204 ? 23.478 -0.243 -55.354 1.00 69.12 204 PRO A CA 1
ATOM 1605 C C . PRO A 1 204 ? 22.510 0.423 -54.364 1.00 69.12 204 PRO A C 1
ATOM 1607 O O . PRO A 1 204 ? 21.315 0.512 -54.623 1.00 69.12 204 PRO A O 1
ATOM 1610 N N . VAL A 1 205 ? 23.047 0.919 -53.246 1.00 72.44 205 VAL A N 1
ATOM 1611 C CA . VAL A 1 205 ? 22.290 1.602 -52.173 1.00 72.44 205 VAL A CA 1
ATOM 1612 C C . VAL A 1 205 ? 22.037 3.090 -52.500 1.00 72.44 205 VAL A C 1
ATOM 1614 O O . VAL A 1 205 ? 21.215 3.747 -51.870 1.00 72.44 205 VAL A O 1
ATOM 1617 N N . GLY A 1 206 ? 22.745 3.636 -53.500 1.00 74.81 206 GLY A N 1
ATOM 1618 C CA . GLY A 1 206 ? 22.607 5.022 -53.966 1.00 74.81 206 GLY A CA 1
ATOM 1619 C C . GLY A 1 206 ? 21.378 5.269 -54.860 1.00 74.81 206 GLY A C 1
ATOM 1620 O O . GLY A 1 206 ? 20.728 4.318 -55.293 1.00 74.81 206 GLY A O 1
ATOM 1621 N N . PRO A 1 207 ? 21.053 6.542 -55.172 1.00 74.00 207 PRO A N 1
ATOM 1622 C CA . PRO A 1 207 ? 19.833 6.908 -55.894 1.00 74.00 207 PRO A CA 1
ATOM 1623 C C . PRO A 1 207 ? 19.735 6.223 -57.264 1.00 74.00 207 PRO A C 1
ATOM 1625 O O . PRO A 1 207 ? 20.742 5.988 -57.936 1.00 74.00 207 PRO A O 1
ATOM 1628 N N . ASN A 1 208 ? 18.505 5.927 -57.698 1.00 81.50 208 ASN A N 1
ATOM 1629 C CA . ASN A 1 208 ? 18.244 5.247 -58.966 1.00 81.50 208 ASN A CA 1
ATOM 1630 C C . ASN A 1 208 ? 18.873 6.022 -60.139 1.00 81.50 208 ASN A C 1
ATOM 1632 O O . ASN A 1 208 ? 18.459 7.139 -60.461 1.00 81.50 208 ASN A O 1
ATOM 1636 N N . ARG A 1 209 ? 19.865 5.404 -60.794 1.00 83.25 209 ARG A N 1
ATOM 1637 C CA . ARG A 1 209 ? 20.651 6.004 -61.886 1.00 83.25 209 ARG A CA 1
ATOM 1638 C C . ARG A 1 209 ? 19.772 6.517 -63.032 1.00 83.25 209 ARG A C 1
ATOM 1640 O O . ARG A 1 209 ? 20.109 7.533 -63.631 1.00 83.25 209 ARG A O 1
ATOM 1647 N N . MET A 1 210 ? 18.633 5.871 -63.298 1.00 83.12 210 MET A N 1
ATOM 1648 C CA . MET A 1 210 ? 17.694 6.304 -64.342 1.00 83.12 210 MET A CA 1
ATOM 1649 C C . MET A 1 210 ? 16.999 7.621 -63.985 1.00 83.12 210 MET A C 1
ATOM 1651 O O . MET A 1 210 ? 16.882 8.505 -64.830 1.00 83.12 210 MET A O 1
ATOM 1655 N N . VAL A 1 211 ? 16.605 7.795 -62.719 1.00 87.56 211 VAL A N 1
ATOM 1656 C CA . VAL A 1 211 ? 15.989 9.042 -62.236 1.00 87.56 211 VAL A CA 1
ATOM 1657 C C . VAL A 1 211 ? 16.995 10.190 -62.301 1.00 87.56 211 VAL A C 1
ATOM 1659 O O . VAL A 1 211 ? 16.661 11.276 -62.771 1.00 87.56 211 VAL A O 1
ATOM 1662 N N . LEU A 1 212 ? 18.246 9.940 -61.904 1.00 88.94 212 LEU A N 1
ATOM 1663 C CA . LEU A 1 212 ? 19.308 10.946 -61.946 1.00 88.94 212 LEU A CA 1
ATOM 1664 C C . LEU A 1 212 ? 19.576 11.449 -63.374 1.00 88.94 212 LEU A C 1
ATOM 1666 O O . LEU A 1 212 ? 19.729 12.651 -63.575 1.00 88.94 212 LEU A O 1
ATOM 1670 N N . LEU A 1 213 ? 19.582 10.557 -64.372 1.00 89.62 213 LEU A N 1
ATOM 1671 C CA . LEU A 1 213 ? 19.764 10.938 -65.777 1.00 89.62 213 LEU A CA 1
ATOM 1672 C C . LEU A 1 213 ? 18.622 11.820 -66.296 1.00 89.62 213 LEU A C 1
ATOM 1674 O O . LEU A 1 213 ? 18.881 12.799 -66.993 1.00 89.62 213 LEU A O 1
ATOM 1678 N N . VAL A 1 214 ? 17.369 11.514 -65.946 1.00 90.44 214 VAL A N 1
ATOM 1679 C CA . VAL A 1 214 ? 16.213 12.344 -66.334 1.00 90.44 214 VAL A CA 1
ATOM 1680 C C . VAL A 1 214 ? 16.297 13.732 -65.696 1.00 90.44 214 VAL A C 1
ATOM 1682 O O . VAL A 1 214 ? 16.122 14.737 -66.386 1.00 90.44 214 VAL A O 1
ATOM 1685 N N . VAL A 1 215 ? 16.626 13.808 -64.404 1.00 92.88 215 VAL A N 1
ATOM 1686 C CA . VAL A 1 215 ? 16.792 15.090 -63.700 1.00 92.88 215 VAL A CA 1
ATOM 1687 C C . VAL A 1 215 ? 17.942 15.900 -64.297 1.00 92.88 215 VAL A C 1
ATOM 1689 O O . VAL A 1 215 ? 17.790 17.100 -64.511 1.00 92.88 215 VAL A O 1
ATOM 1692 N N . ALA A 1 216 ? 19.068 15.262 -64.623 1.00 91.44 216 ALA A N 1
ATOM 1693 C CA . ALA A 1 216 ? 20.205 15.929 -65.250 1.00 91.44 216 ALA A CA 1
ATOM 1694 C C . ALA A 1 216 ? 19.854 16.497 -66.638 1.00 91.44 216 ALA A C 1
ATOM 1696 O O . ALA A 1 216 ? 20.231 17.628 -66.947 1.00 91.44 216 ALA A O 1
ATOM 1697 N N . LEU A 1 217 ? 19.090 15.756 -67.451 1.00 91.62 217 LEU A N 1
ATOM 1698 C CA . LEU A 1 217 ? 18.626 16.229 -68.757 1.00 91.62 217 LEU A CA 1
ATOM 1699 C C . LEU A 1 217 ? 17.747 17.474 -68.606 1.00 91.62 217 LEU A C 1
ATOM 1701 O O . LEU A 1 217 ? 18.053 18.514 -69.191 1.00 91.62 217 LEU A O 1
ATOM 1705 N N . LEU A 1 218 ? 16.705 17.395 -67.775 1.00 94.25 218 LEU A N 1
ATOM 1706 C CA . LEU A 1 218 ? 15.809 18.524 -67.514 1.00 94.25 218 LEU A CA 1
ATOM 1707 C C . LEU A 1 218 ? 16.565 19.727 -66.938 1.00 94.25 218 LEU A C 1
ATOM 1709 O O . LEU A 1 218 ? 16.350 20.855 -67.380 1.00 94.25 218 LEU A O 1
ATOM 1713 N N . GLY A 1 219 ? 17.497 19.484 -66.014 1.00 95.00 219 GLY A N 1
ATOM 1714 C CA . GLY A 1 219 ? 18.355 20.513 -65.434 1.00 95.00 219 GLY A CA 1
ATOM 1715 C C . GLY A 1 219 ? 19.220 21.217 -66.480 1.00 95.00 219 GLY A C 1
ATOM 1716 O O . GLY A 1 219 ? 19.308 22.441 -66.472 1.00 95.00 219 GLY A O 1
ATOM 1717 N N . SER A 1 220 ? 19.807 20.475 -67.422 1.00 91.94 220 SER A N 1
ATOM 1718 C CA . SER A 1 220 ? 20.635 21.051 -68.490 1.00 91.94 220 SER A CA 1
ATOM 1719 C C . SER A 1 220 ? 19.831 21.897 -69.485 1.00 91.94 220 SER A C 1
ATOM 1721 O O . SER A 1 220 ? 20.286 22.972 -69.875 1.00 91.94 220 SER A O 1
ATOM 1723 N N . LEU A 1 221 ? 18.613 21.469 -69.841 1.00 93.06 221 LEU A N 1
ATOM 1724 C CA . LEU A 1 221 ? 17.707 22.245 -70.693 1.00 93.06 221 LEU A CA 1
ATOM 1725 C C . LEU A 1 221 ? 17.266 23.530 -69.988 1.00 93.06 221 LEU A C 1
ATOM 1727 O O . LEU A 1 221 ? 17.318 24.606 -70.583 1.00 93.06 221 LEU A O 1
ATOM 1731 N N . ALA A 1 222 ? 16.873 23.425 -68.716 1.00 95.19 222 ALA A N 1
ATOM 1732 C CA . ALA A 1 222 ? 16.479 24.573 -67.909 1.00 95.19 222 ALA A CA 1
ATOM 1733 C C . ALA A 1 222 ? 17.634 25.574 -67.752 1.00 95.19 222 ALA A C 1
ATOM 1735 O O . ALA A 1 222 ? 17.433 26.774 -67.929 1.00 95.19 222 ALA A O 1
ATOM 1736 N N . ALA A 1 223 ? 18.850 25.087 -67.490 1.00 94.56 223 ALA A N 1
ATOM 1737 C CA . ALA A 1 223 ? 20.046 25.919 -67.399 1.00 94.56 223 ALA A CA 1
ATOM 1738 C C . ALA A 1 223 ? 20.381 26.600 -68.737 1.00 94.56 223 ALA A C 1
ATOM 1740 O O . ALA A 1 223 ? 20.686 27.790 -68.752 1.00 94.56 223 ALA A O 1
ATOM 1741 N N . GLY A 1 224 ? 20.276 25.881 -69.860 1.00 91.50 224 GLY A N 1
ATOM 1742 C CA . GLY A 1 224 ? 20.467 26.447 -71.197 1.00 91.50 224 GLY A CA 1
ATOM 1743 C C . GLY A 1 224 ? 19.456 27.550 -71.511 1.00 91.50 224 GLY A C 1
ATOM 1744 O O . GLY A 1 224 ? 19.845 28.638 -71.932 1.00 91.50 224 GLY A O 1
ATOM 1745 N N . PHE A 1 225 ? 18.172 27.311 -71.229 1.00 93.31 225 PHE A N 1
ATOM 1746 C CA . PHE A 1 225 ? 17.120 28.315 -71.394 1.00 93.31 225 PHE A CA 1
ATOM 1747 C C . PHE A 1 225 ? 17.355 29.541 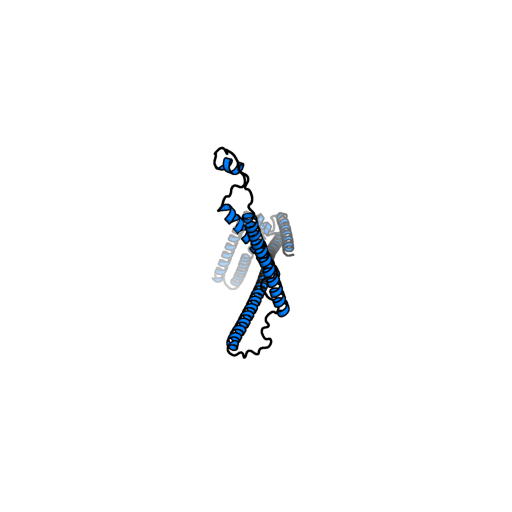-70.506 1.00 93.31 225 PHE A C 1
ATOM 1749 O O . PHE A 1 225 ? 17.297 30.670 -70.989 1.00 93.31 225 PHE A O 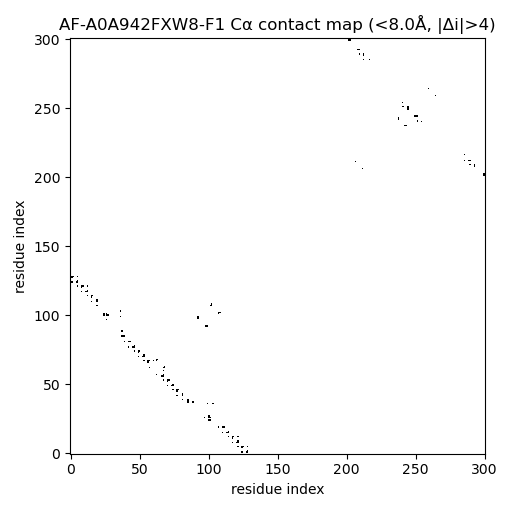1
ATOM 1756 N N . ALA A 1 226 ? 17.676 29.332 -69.226 1.00 93.88 226 ALA A N 1
ATOM 1757 C CA . ALA A 1 226 ? 17.973 30.412 -68.291 1.00 93.88 226 ALA A CA 1
ATOM 1758 C C . ALA A 1 226 ? 19.177 31.250 -68.748 1.00 93.88 226 ALA A C 1
ATOM 1760 O O . ALA A 1 226 ? 19.126 32.478 -68.689 1.00 93.88 226 ALA A O 1
ATOM 1761 N N . ALA A 1 227 ? 20.232 30.610 -69.261 1.00 92.06 227 ALA A N 1
ATOM 1762 C CA . ALA A 1 227 ? 21.394 31.300 -69.812 1.00 92.06 227 ALA A CA 1
ATOM 1763 C C . ALA A 1 227 ? 21.041 32.115 -71.067 1.00 92.06 227 ALA A C 1
ATOM 1765 O O . ALA A 1 227 ? 21.454 33.270 -71.181 1.00 92.06 227 ALA A O 1
ATOM 1766 N N . SER A 1 228 ? 20.245 31.560 -71.989 1.00 89.38 228 SER A N 1
ATOM 1767 C CA . SER A 1 228 ? 19.762 32.290 -73.169 1.00 89.38 228 SER A CA 1
ATOM 1768 C C . SER A 1 228 ? 18.869 33.476 -72.795 1.00 89.38 228 SER A C 1
ATOM 1770 O O . SER A 1 228 ? 19.028 34.554 -73.363 1.00 89.38 228 SER A O 1
ATOM 1772 N N . PHE A 1 229 ? 17.984 33.308 -71.812 1.00 89.81 229 PHE A N 1
ATOM 1773 C CA . PHE A 1 229 ? 17.123 34.375 -71.303 1.00 89.81 229 PHE A CA 1
ATOM 1774 C C . PHE A 1 229 ? 17.930 35.488 -70.615 1.00 89.81 229 PHE A C 1
ATOM 1776 O O . PHE A 1 229 ? 17.724 36.671 -70.872 1.00 89.81 229 PHE A O 1
ATOM 1783 N N . ALA A 1 230 ? 18.911 35.135 -69.782 1.00 92.06 230 ALA A N 1
ATOM 1784 C CA . ALA A 1 230 ? 19.804 36.118 -69.173 1.00 92.06 230 ALA A CA 1
ATOM 1785 C C . ALA A 1 230 ? 20.604 36.890 -70.238 1.00 92.06 230 ALA A C 1
ATOM 1787 O O . ALA A 1 230 ? 20.722 38.115 -70.167 1.00 92.06 230 ALA A O 1
ATOM 1788 N N . ALA A 1 231 ? 21.100 36.193 -71.265 1.00 89.56 231 ALA A N 1
ATOM 1789 C CA . ALA A 1 231 ? 21.799 36.818 -72.381 1.00 89.56 231 ALA A CA 1
ATOM 1790 C C . ALA A 1 231 ? 20.896 37.769 -73.188 1.00 89.56 231 ALA A C 1
ATOM 1792 O O . ALA A 1 231 ? 21.368 38.830 -73.602 1.00 89.56 231 ALA A O 1
ATOM 1793 N N . SER A 1 232 ? 19.610 37.443 -73.378 1.00 86.50 232 SER A N 1
ATOM 1794 C CA . SER A 1 232 ? 18.665 38.342 -74.055 1.00 86.50 232 SER A CA 1
ATOM 1795 C C . SER A 1 232 ? 18.353 39.590 -73.229 1.00 86.50 232 SER A C 1
ATOM 1797 O O . SER A 1 232 ? 18.241 40.673 -73.795 1.00 86.50 232 SER A O 1
ATOM 1799 N N . GLN A 1 233 ? 18.288 39.477 -71.898 1.00 86.19 233 GLN A N 1
ATOM 1800 C CA . GLN A 1 233 ? 18.081 40.636 -71.020 1.00 86.19 233 GLN A CA 1
ATOM 1801 C C . GLN A 1 233 ? 19.282 41.596 -71.018 1.00 86.19 233 GLN A C 1
ATOM 1803 O O . GLN A 1 233 ? 19.101 42.807 -70.937 1.00 86.19 233 GLN A O 1
ATOM 1808 N N . LEU A 1 234 ? 20.508 41.074 -71.141 1.00 87.25 234 LEU A N 1
ATOM 1809 C CA . LEU A 1 234 ? 21.737 41.879 -71.198 1.00 87.25 234 LEU A CA 1
ATOM 1810 C C . LEU A 1 234 ? 21.936 42.599 -72.544 1.00 87.25 234 LEU A C 1
ATOM 1812 O O . LEU A 1 234 ? 22.729 43.537 -72.622 1.00 87.25 234 LEU A O 1
ATOM 1816 N N . ARG A 1 235 ? 21.238 42.174 -73.606 1.00 80.19 235 ARG A N 1
ATOM 1817 C CA . ARG A 1 235 ? 21.263 42.804 -74.937 1.00 80.19 235 ARG A CA 1
ATOM 1818 C C . ARG A 1 235 ? 19.842 43.141 -75.404 1.00 80.19 235 ARG A C 1
ATOM 1820 O O . ARG A 1 235 ? 19.337 42.479 -76.317 1.00 80.19 235 ARG A O 1
ATOM 1827 N N . PRO A 1 236 ? 19.195 44.165 -74.817 1.00 71.75 236 PRO A N 1
ATOM 1828 C CA . PRO A 1 236 ? 17.873 44.584 -75.262 1.00 71.75 236 PRO A CA 1
ATOM 1829 C C . PRO A 1 236 ? 17.950 45.002 -76.736 1.00 71.75 236 PRO A C 1
ATOM 1831 O O . PRO A 1 236 ? 18.614 45.973 -77.090 1.00 71.75 236 PRO A O 1
ATOM 1834 N N . THR A 1 237 ? 17.307 44.225 -77.605 1.00 74.50 237 THR A N 1
ATOM 1835 C CA . THR A 1 237 ? 17.217 44.497 -79.043 1.00 74.50 237 THR A CA 1
ATOM 1836 C C . THR A 1 237 ? 15.772 44.863 -79.355 1.00 74.50 237 THR A C 1
ATOM 1838 O O . THR A 1 237 ? 14.854 44.141 -78.969 1.00 74.50 237 THR A O 1
ATOM 1841 N N . PHE A 1 238 ? 15.554 45.991 -80.029 1.00 76.50 238 PHE A N 1
ATOM 1842 C CA . PHE A 1 238 ? 14.219 46.413 -80.451 1.00 76.50 238 PHE A CA 1
ATOM 1843 C C . PHE A 1 238 ? 13.865 45.717 -81.768 1.00 76.50 238 PHE A C 1
ATOM 1845 O O . PHE A 1 238 ? 14.556 45.898 -82.768 1.00 76.50 238 PHE A O 1
ATOM 1852 N N . PHE A 1 239 ? 12.804 44.909 -81.763 1.00 73.25 239 PHE A N 1
ATOM 1853 C CA . PHE A 1 239 ? 12.342 44.178 -82.952 1.00 73.25 239 PHE A CA 1
ATOM 1854 C C . PHE A 1 239 ? 11.334 44.961 -83.796 1.00 73.25 239 PHE A C 1
ATOM 1856 O O . PHE A 1 239 ? 11.104 44.606 -84.949 1.00 73.25 239 PHE A O 1
ATOM 1863 N N . ASP A 1 240 ? 10.746 46.017 -83.234 1.00 78.12 240 ASP A N 1
ATOM 1864 C CA . ASP A 1 240 ? 9.734 46.827 -83.898 1.00 78.12 240 ASP A CA 1
ATOM 1865 C C . ASP A 1 240 ? 10.097 48.310 -83.816 1.00 78.12 240 ASP A C 1
ATOM 1867 O O . ASP A 1 240 ? 10.580 48.799 -82.787 1.00 78.12 240 ASP A O 1
ATOM 1871 N N . ALA A 1 241 ? 9.833 49.026 -84.906 1.00 73.38 241 ALA A N 1
ATOM 1872 C CA . ALA A 1 241 ? 10.011 50.462 -84.975 1.00 73.38 241 ALA A CA 1
ATOM 1873 C C . ALA A 1 241 ? 9.151 51.133 -83.896 1.00 73.38 241 ALA A C 1
ATOM 1875 O O . ALA A 1 241 ? 9.676 51.920 -83.112 1.00 73.38 241 ALA A O 1
ATOM 1876 N N . GLN A 1 242 ? 7.875 50.742 -83.759 1.00 75.31 242 GLN A N 1
ATOM 1877 C CA . GLN A 1 242 ? 6.978 51.280 -82.725 1.00 75.31 242 GLN A CA 1
ATOM 1878 C C . GLN A 1 242 ? 7.529 51.094 -81.302 1.00 75.31 242 GLN A C 1
ATOM 1880 O O . GLN A 1 242 ? 7.453 52.025 -80.497 1.00 75.31 242 GLN A O 1
ATOM 1885 N N . GLY A 1 243 ? 8.145 49.943 -81.010 1.00 78.50 243 GLY A N 1
ATOM 1886 C CA . GLY A 1 243 ? 8.776 49.669 -79.716 1.00 78.50 243 GLY A CA 1
ATOM 1887 C C . GLY A 1 243 ? 9.966 50.588 -79.418 1.00 78.50 243 GLY A C 1
ATOM 1888 O O . GLY A 1 243 ? 10.140 51.025 -78.282 1.00 78.50 243 GLY A O 1
ATOM 1889 N N . LEU A 1 244 ? 10.745 50.955 -80.440 1.00 80.00 244 LEU A N 1
ATOM 1890 C CA . LEU A 1 244 ? 11.842 51.912 -80.293 1.00 80.00 244 LEU A CA 1
ATOM 1891 C C . LEU A 1 244 ? 11.330 53.331 -79.995 1.00 80.00 244 LEU A C 1
ATOM 1893 O O . LEU A 1 244 ? 11.898 54.009 -79.140 1.00 80.00 244 LEU A O 1
ATOM 1897 N N . SER A 1 245 ? 10.255 53.789 -80.650 1.00 78.94 245 SER A N 1
ATOM 1898 C CA . SER A 1 245 ? 9.681 55.125 -80.388 1.00 78.94 245 SER A CA 1
ATOM 1899 C C . SER A 1 245 ? 9.086 55.242 -78.989 1.00 78.94 245 SER A C 1
ATOM 1901 O O . SER A 1 245 ? 9.323 56.240 -78.314 1.00 78.94 245 SER A O 1
ATOM 1903 N N . GLN A 1 246 ? 8.382 54.210 -78.517 1.00 79.69 246 GLN A N 1
ATOM 1904 C CA . GLN A 1 246 ? 7.784 54.213 -77.179 1.00 79.69 246 GLN A CA 1
ATOM 1905 C C . GLN A 1 246 ? 8.833 54.284 -76.064 1.00 79.69 246 GLN A C 1
ATOM 1907 O O . GLN A 1 246 ? 8.614 54.965 -75.066 1.00 79.69 246 GLN A O 1
ATOM 1912 N N . VAL A 1 247 ? 9.978 53.614 -76.232 1.00 81.69 247 VAL A N 1
ATOM 1913 C CA . VAL A 1 247 ? 11.049 53.606 -75.222 1.00 81.69 247 VAL A CA 1
ATOM 1914 C C . VAL A 1 247 ? 11.956 54.838 -75.325 1.00 81.69 247 VAL A C 1
ATOM 1916 O O . VAL A 1 247 ? 12.409 55.344 -74.303 1.00 81.69 247 VAL A O 1
ATOM 1919 N N . SER A 1 248 ? 12.219 55.341 -76.535 1.00 79.94 248 SER A N 1
ATOM 1920 C CA . SER A 1 248 ? 13.089 56.511 -76.748 1.00 79.94 248 SER A CA 1
ATOM 1921 C C . SER A 1 248 ? 12.372 57.862 -76.643 1.00 79.94 248 SER A C 1
ATOM 1923 O O . SER A 1 248 ? 13.036 58.885 -76.494 1.00 79.94 248 SER A O 1
ATOM 1925 N N . GLY A 1 249 ? 11.038 57.891 -76.737 1.00 78.94 249 GLY A N 1
ATOM 1926 C CA . GLY A 1 249 ? 10.232 59.116 -76.695 1.00 78.94 249 GLY A CA 1
ATOM 1927 C C . GLY A 1 249 ? 10.359 60.010 -77.936 1.00 78.94 249 GLY A C 1
ATOM 1928 O O . GLY A 1 249 ? 9.851 61.130 -77.936 1.00 78.94 249 GLY A O 1
ATOM 1929 N N . LEU A 1 250 ? 11.033 59.540 -78.991 1.00 82.75 250 LEU A N 1
ATOM 1930 C CA . LEU A 1 250 ? 11.287 60.290 -80.224 1.00 82.75 250 LEU A CA 1
ATOM 1931 C C . LEU A 1 250 ? 10.340 59.830 -81.355 1.00 82.75 250 LEU A C 1
ATOM 1933 O O . LEU A 1 250 ? 10.071 58.627 -81.479 1.00 82.75 250 LEU A O 1
ATOM 1937 N N . PRO A 1 251 ? 9.833 60.748 -82.205 1.00 76.94 251 PRO A N 1
ATOM 1938 C CA . PRO A 1 251 ? 9.005 60.391 -83.355 1.00 76.94 251 PRO A CA 1
ATOM 1939 C C . PRO A 1 251 ? 9.843 59.707 -84.449 1.00 76.94 251 PRO A C 1
ATOM 1941 O O . PRO A 1 251 ? 10.883 60.218 -84.866 1.00 76.94 251 PRO A O 1
ATOM 1944 N N . LEU A 1 252 ? 9.385 58.549 -84.935 1.00 77.38 252 LEU A N 1
ATOM 1945 C CA . LEU A 1 252 ? 10.027 57.833 -86.046 1.00 77.38 252 LEU A CA 1
ATOM 1946 C C . LEU A 1 252 ? 9.712 58.521 -87.374 1.00 77.38 252 LEU A C 1
ATOM 1948 O O . LEU A 1 252 ? 8.548 58.673 -87.734 1.00 77.38 252 LEU A O 1
ATOM 1952 N N . LEU A 1 253 ? 10.750 58.868 -88.132 1.00 80.12 253 LEU A N 1
ATOM 1953 C CA . LEU A 1 253 ? 10.617 59.511 -89.446 1.00 80.12 253 LEU A CA 1
ATOM 1954 C C . LEU A 1 253 ? 10.380 58.508 -90.594 1.00 80.12 253 LEU A C 1
ATOM 1956 O O . LEU A 1 253 ? 9.977 58.902 -91.683 1.00 80.12 253 LEU A O 1
ATOM 1960 N N . GLY A 1 254 ? 10.612 57.213 -90.360 1.00 77.00 254 GLY A N 1
ATOM 1961 C CA . GLY A 1 254 ? 10.409 56.137 -91.332 1.00 77.00 254 GLY A CA 1
ATOM 1962 C C . GLY A 1 254 ? 11.133 54.853 -90.922 1.00 77.00 254 GLY A C 1
ATOM 1963 O O . GLY A 1 254 ? 11.981 54.872 -90.032 1.00 77.00 254 GLY A O 1
ATOM 1964 N N . SER A 1 255 ? 10.806 53.729 -91.564 1.00 80.56 255 SER A N 1
ATOM 1965 C CA . SER A 1 255 ? 11.537 52.463 -91.414 1.00 80.56 255 SER A CA 1
ATOM 1966 C C . SER A 1 255 ? 12.006 51.974 -92.783 1.00 80.56 255 SER A C 1
ATOM 1968 O O . SER A 1 255 ? 11.302 52.133 -93.780 1.00 80.56 255 SER A O 1
ATOM 1970 N N . VAL A 1 256 ? 13.210 51.407 -92.842 1.00 81.31 256 VAL A N 1
ATOM 1971 C CA . VAL A 1 256 ? 13.747 50.780 -94.055 1.00 81.31 256 VAL A CA 1
ATOM 1972 C C . VAL A 1 256 ? 13.770 49.280 -93.819 1.00 81.31 256 VAL A C 1
ATOM 1974 O O . VAL A 1 256 ? 14.356 48.810 -92.845 1.00 81.31 256 VAL A O 1
ATOM 1977 N N . SER A 1 257 ? 13.111 48.525 -94.697 1.00 78.25 257 SER A N 1
ATOM 1978 C CA . SER A 1 257 ? 13.128 47.066 -94.616 1.00 78.25 257 SER A CA 1
ATOM 1979 C C . SER A 1 257 ? 14.522 46.548 -94.966 1.00 78.25 257 SER A C 1
ATOM 1981 O O . SER A 1 257 ? 15.101 46.937 -95.983 1.00 78.25 257 SER A O 1
ATOM 1983 N N . ALA A 1 258 ? 15.075 45.680 -94.121 1.00 78.44 258 ALA A N 1
ATOM 1984 C CA . ALA A 1 258 ? 16.374 45.077 -94.369 1.00 78.44 258 ALA A CA 1
ATOM 1985 C C . ALA A 1 258 ? 16.298 44.128 -95.579 1.00 78.44 258 ALA A C 1
ATOM 1987 O O . ALA A 1 258 ? 15.558 43.142 -95.568 1.00 78.44 258 ALA A O 1
ATOM 1988 N N . ILE A 1 259 ? 17.086 44.402 -96.623 1.00 81.19 259 ILE A N 1
ATOM 1989 C CA . ILE A 1 259 ? 17.222 43.506 -97.776 1.00 81.19 259 ILE A CA 1
ATOM 1990 C C . ILE A 1 259 ? 18.239 42.426 -97.403 1.00 81.19 259 ILE A C 1
ATOM 1992 O O . ILE A 1 259 ? 19.431 42.697 -97.290 1.00 81.19 259 ILE A O 1
ATOM 1996 N N . VAL A 1 260 ? 17.764 41.197 -97.190 1.00 78.69 260 VAL A N 1
ATOM 1997 C CA . VAL A 1 260 ? 18.615 40.071 -96.778 1.00 78.69 260 VAL A CA 1
ATOM 1998 C C . VAL A 1 260 ? 19.572 39.687 -97.911 1.00 78.69 260 VAL A C 1
ATOM 2000 O O . VAL A 1 260 ? 19.148 39.165 -98.947 1.00 78.69 260 VAL A O 1
ATOM 2003 N N . THR A 1 261 ? 20.870 39.891 -97.692 1.00 86.94 261 THR A N 1
ATOM 2004 C CA . THR A 1 261 ? 21.933 39.571 -98.656 1.00 86.94 261 THR A CA 1
ATOM 2005 C C . THR A 1 261 ? 22.158 38.049 -98.701 1.00 86.94 261 THR A C 1
ATOM 2007 O O . THR A 1 261 ? 21.951 37.362 -97.694 1.00 86.94 261 THR A O 1
ATOM 2010 N N . PRO A 1 262 ? 22.622 37.448 -99.819 1.00 82.06 262 PRO A N 1
ATOM 2011 C CA . PRO A 1 262 ? 23.028 36.036 -99.832 1.00 82.06 262 PRO A CA 1
ATOM 2012 C C . PRO A 1 262 ? 24.067 35.678 -98.750 1.00 82.06 262 PRO A C 1
ATOM 2014 O O . PRO A 1 262 ? 24.046 34.552 -98.253 1.00 82.06 262 PRO A O 1
ATOM 2017 N N . ALA A 1 263 ? 24.922 36.625 -98.339 1.00 83.62 263 ALA A N 1
ATOM 2018 C CA . ALA A 1 263 ? 25.860 36.455 -97.226 1.00 83.62 263 ALA A CA 1
ATOM 2019 C C . ALA A 1 263 ? 25.146 36.276 -95.869 1.00 83.62 263 ALA A C 1
ATOM 2021 O O . ALA A 1 263 ? 25.479 35.353 -95.126 1.00 83.62 263 ALA A O 1
ATOM 2022 N N . ASP A 1 264 ? 24.104 37.067 -95.592 1.00 82.94 264 ASP A N 1
ATOM 2023 C CA . ASP A 1 264 ? 23.305 36.973 -94.360 1.00 82.94 264 ASP A CA 1
ATOM 2024 C C . ASP A 1 264 ? 22.539 35.646 -94.289 1.00 82.94 264 ASP A C 1
ATOM 2026 O O . ASP A 1 264 ? 22.462 35.007 -93.238 1.00 82.94 264 ASP A O 1
ATOM 2030 N N . ARG A 1 265 ? 22.039 35.154 -95.434 1.00 81.94 265 ARG A N 1
ATOM 2031 C CA . ARG A 1 265 ? 21.409 33.822 -95.514 1.00 81.94 265 ARG A CA 1
ATOM 2032 C C . ARG A 1 265 ? 22.398 32.697 -95.221 1.00 81.94 265 ARG A C 1
ATOM 2034 O O . ARG A 1 265 ? 22.025 31.710 -94.588 1.00 81.94 265 ARG A O 1
ATOM 2041 N N . GLN A 1 266 ? 23.646 32.814 -95.680 1.00 84.06 266 GLN A N 1
ATOM 2042 C CA . GLN A 1 266 ? 24.685 31.830 -95.367 1.00 84.06 266 GLN A CA 1
ATOM 2043 C C . GLN A 1 266 ? 25.093 31.884 -93.890 1.00 84.06 266 GLN A C 1
ATOM 2045 O O . GLN A 1 266 ? 25.282 30.826 -93.289 1.00 84.06 266 GLN A O 1
ATOM 2050 N N . ALA A 1 267 ? 25.176 33.075 -93.292 1.00 85.00 267 ALA A N 1
ATOM 2051 C CA . ALA A 1 267 ? 25.428 33.239 -91.861 1.00 85.00 267 ALA A CA 1
ATOM 2052 C C . ALA A 1 267 ? 24.309 32.607 -91.015 1.00 85.00 267 ALA A C 1
ATOM 2054 O O . ALA A 1 267 ? 24.590 31.750 -90.180 1.00 85.00 267 ALA A O 1
ATOM 2055 N N . GLY A 1 268 ? 23.041 32.896 -91.329 1.00 84.94 268 GLY A N 1
ATOM 2056 C CA . GLY A 1 268 ? 21.895 32.297 -90.637 1.00 84.94 268 GLY A CA 1
ATOM 2057 C C . GLY A 1 268 ? 21.837 30.771 -90.769 1.00 84.94 268 GLY A C 1
ATOM 2058 O O . GLY A 1 268 ? 21.562 30.071 -89.796 1.00 84.94 268 GLY A O 1
ATOM 2059 N N . ARG A 1 269 ? 22.178 30.217 -91.944 1.00 86.75 269 ARG A N 1
ATOM 2060 C CA . ARG A 1 269 ? 22.312 28.759 -92.118 1.00 86.75 269 ARG A CA 1
ATOM 2061 C C . ARG A 1 269 ? 23.425 28.175 -91.250 1.00 86.75 269 ARG A C 1
ATOM 2063 O O . ARG A 1 269 ? 23.234 27.102 -90.688 1.00 86.75 269 ARG A O 1
ATOM 2070 N N . ARG A 1 270 ? 24.570 28.853 -91.123 1.00 88.62 270 ARG A N 1
ATOM 2071 C CA . ARG A 1 270 ? 25.673 28.410 -90.251 1.00 88.62 270 ARG A CA 1
ATOM 2072 C C . ARG A 1 270 ? 25.273 28.432 -88.778 1.00 88.62 270 ARG A C 1
ATOM 2074 O O . ARG A 1 270 ? 25.619 27.497 -88.063 1.00 88.62 270 ARG A O 1
ATOM 2081 N N . ASP A 1 271 ? 24.524 29.436 -88.338 1.00 87.75 271 ASP A N 1
ATOM 2082 C CA . ASP A 1 271 ? 24.069 29.529 -86.947 1.00 87.75 271 ASP A CA 1
ATOM 2083 C C . ASP A 1 271 ? 22.990 28.495 -86.619 1.00 87.75 271 ASP A C 1
ATOM 2085 O O . ASP A 1 271 ? 23.079 27.826 -85.589 1.00 87.75 271 ASP A O 1
ATOM 2089 N N . LEU A 1 272 ? 22.049 28.256 -87.537 1.00 90.12 272 LEU A N 1
ATOM 2090 C CA . LEU A 1 272 ? 21.098 27.149 -87.419 1.00 90.12 272 LEU A CA 1
ATOM 2091 C C . LEU A 1 272 ? 21.807 25.793 -87.395 1.00 90.12 272 LEU A C 1
ATOM 2093 O O . LEU A 1 272 ? 21.470 24.952 -86.566 1.00 90.12 272 LEU A O 1
ATOM 2097 N N . LEU A 1 273 ? 22.823 25.593 -88.244 1.00 92.69 273 LEU A N 1
ATOM 2098 C CA . LEU A 1 273 ? 23.628 24.370 -88.242 1.00 92.69 273 LEU A CA 1
ATOM 2099 C C . LEU A 1 273 ? 24.356 24.178 -86.908 1.00 92.69 273 LEU A C 1
ATOM 2101 O O . LEU A 1 273 ? 24.311 23.081 -86.358 1.00 92.69 273 LEU A O 1
ATOM 2105 N N . ARG A 1 274 ? 24.971 25.231 -86.352 1.00 91.06 274 ARG A N 1
ATOM 2106 C CA . ARG A 1 274 ? 25.621 25.193 -85.028 1.00 91.06 274 ARG A CA 1
ATOM 2107 C C . ARG A 1 274 ? 24.627 24.853 -83.921 1.00 91.06 274 ARG A C 1
ATOM 2109 O O . ARG A 1 274 ? 24.925 24.000 -83.090 1.00 91.06 274 ARG A O 1
ATOM 2116 N N . PHE A 1 275 ? 23.444 25.467 -83.934 1.00 89.06 275 PHE A N 1
ATOM 2117 C CA . PHE A 1 275 ? 22.389 25.187 -82.961 1.00 89.06 275 PHE A CA 1
ATOM 2118 C C . PHE A 1 275 ? 21.889 23.740 -83.068 1.00 89.06 275 PHE A C 1
ATOM 2120 O O . PHE A 1 275 ? 21.860 23.022 -82.069 1.00 89.06 275 PHE A O 1
ATOM 2127 N N . SER A 1 276 ? 21.580 23.273 -84.283 1.00 92.12 276 SER A N 1
ATOM 2128 C CA . SER A 1 276 ? 21.144 21.892 -84.507 1.00 92.12 276 SER A CA 1
ATOM 2129 C C . SER A 1 276 ? 22.230 20.874 -84.160 1.00 92.12 276 SER A C 1
ATOM 2131 O O . SER A 1 276 ? 21.920 19.825 -83.603 1.00 92.12 276 SER A O 1
ATOM 2133 N N . ALA A 1 277 ? 23.504 21.189 -84.422 1.00 93.56 277 ALA A N 1
ATOM 2134 C CA . ALA A 1 277 ? 24.632 20.341 -84.055 1.00 93.56 277 ALA A CA 1
ATOM 2135 C C . ALA A 1 277 ? 24.809 20.269 -82.532 1.00 93.56 277 ALA A C 1
ATOM 2137 O O . ALA A 1 277 ? 25.054 19.188 -82.003 1.00 93.56 277 ALA A O 1
ATOM 2138 N N . GLY A 1 278 ? 24.626 21.385 -81.818 1.00 90.06 278 GLY A N 1
ATOM 2139 C CA . GLY A 1 278 ? 24.631 21.413 -80.354 1.00 90.06 278 GLY A CA 1
ATOM 2140 C C . GLY A 1 278 ? 23.503 20.572 -79.749 1.00 90.06 278 GLY A C 1
ATOM 2141 O O . GLY A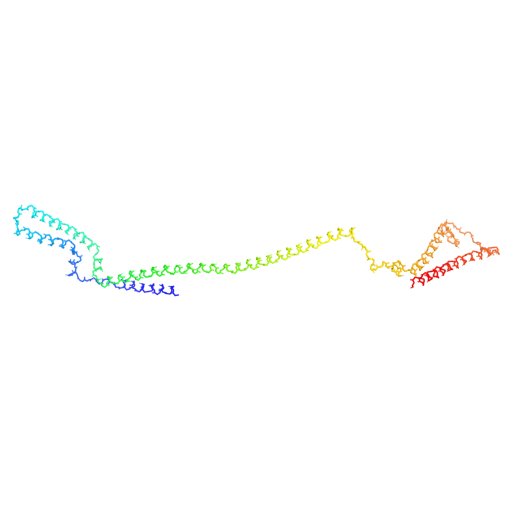 1 278 ? 23.751 19.763 -78.856 1.00 90.06 278 GLY A O 1
ATOM 2142 N N . LEU A 1 279 ? 22.282 20.696 -80.283 1.00 90.19 279 LEU A N 1
ATOM 2143 C CA . LEU A 1 279 ? 21.135 19.898 -79.844 1.00 90.19 279 LEU A CA 1
ATOM 2144 C C . LEU A 1 279 ? 21.339 18.401 -80.127 1.00 90.19 279 LEU A C 1
ATOM 2146 O O . LEU A 1 279 ? 21.114 17.569 -79.250 1.00 90.19 279 LEU A O 1
ATOM 2150 N N . ALA A 1 280 ? 21.813 18.053 -81.326 1.00 92.62 280 ALA A N 1
ATOM 2151 C CA . ALA A 1 280 ? 22.133 16.674 -81.684 1.00 92.62 280 ALA A CA 1
ATOM 2152 C C . ALA A 1 280 ? 23.252 16.097 -80.799 1.00 92.62 280 ALA A C 1
ATOM 2154 O O . ALA A 1 280 ? 23.162 14.950 -80.365 1.00 92.62 280 ALA A O 1
ATOM 2155 N N . GLY A 1 281 ? 24.269 16.901 -80.475 1.00 93.62 281 GLY A N 1
ATOM 2156 C CA . GLY A 1 281 ? 25.341 16.530 -79.553 1.00 93.62 281 GLY A CA 1
ATOM 2157 C C . GLY A 1 281 ? 24.830 16.231 -78.142 1.00 93.62 281 GLY A C 1
ATOM 2158 O O . GLY A 1 281 ? 25.208 15.216 -77.562 1.00 93.62 281 GLY A O 1
ATOM 2159 N N . LEU A 1 282 ? 23.917 17.053 -77.612 1.00 91.00 282 LEU A N 1
ATOM 2160 C CA . LEU A 1 282 ? 23.289 16.817 -76.308 1.00 91.00 282 LEU A CA 1
ATOM 2161 C C . LEU A 1 282 ? 22.527 15.484 -76.279 1.00 91.00 282 LEU A C 1
ATOM 2163 O O . LEU A 1 282 ? 22.697 14.691 -75.353 1.00 91.00 282 LEU A O 1
ATOM 2167 N N . VAL A 1 283 ? 21.724 15.216 -77.314 1.00 91.94 283 VAL A N 1
ATOM 2168 C CA . VAL A 1 283 ? 20.982 13.952 -77.440 1.00 91.94 283 VAL A CA 1
ATOM 2169 C C . VAL A 1 283 ? 21.943 12.765 -77.541 1.00 91.94 283 VAL A C 1
ATOM 2171 O O . VAL A 1 283 ? 21.741 11.761 -76.861 1.00 91.94 283 VAL A O 1
ATOM 2174 N N . ALA A 1 284 ? 23.021 12.880 -78.322 1.00 93.94 284 ALA A N 1
ATOM 2175 C CA . ALA A 1 284 ? 24.025 11.827 -78.452 1.00 93.94 284 ALA A CA 1
ATOM 2176 C C . ALA A 1 284 ? 24.713 11.507 -77.112 1.00 93.94 284 ALA A C 1
ATOM 2178 O O . ALA A 1 284 ? 24.838 10.337 -76.748 1.00 93.94 284 ALA A O 1
ATOM 2179 N N . VAL A 1 285 ? 25.100 12.530 -76.340 1.00 93.31 285 VAL A N 1
ATOM 2180 C CA . VAL A 1 285 ? 25.686 12.356 -74.999 1.00 93.31 285 VAL A CA 1
ATOM 2181 C C . VAL A 1 285 ? 24.691 11.698 -74.043 1.00 93.31 285 VAL A C 1
ATOM 2183 O O . VAL A 1 285 ? 25.069 10.805 -73.286 1.00 93.31 285 VAL A O 1
ATOM 2186 N N . TYR A 1 286 ? 23.414 12.081 -74.099 1.00 92.56 286 TYR A N 1
ATOM 2187 C CA . TYR A 1 286 ? 22.374 11.486 -73.262 1.00 92.56 286 TYR A CA 1
ATOM 2188 C C . TYR A 1 286 ? 22.149 9.998 -73.572 1.00 92.56 286 TYR A C 1
ATOM 2190 O O . TYR A 1 286 ? 22.109 9.172 -72.659 1.00 92.56 286 TYR A O 1
ATOM 2198 N N . VAL A 1 287 ? 22.081 9.631 -74.856 1.00 92.19 287 VAL A N 1
ATOM 2199 C CA . VAL A 1 287 ? 21.959 8.229 -75.290 1.00 92.19 287 VAL A CA 1
ATOM 2200 C C . VAL A 1 287 ? 23.181 7.411 -74.858 1.00 92.19 287 VAL A C 1
ATOM 2202 O O . VAL A 1 287 ? 23.022 6.306 -74.337 1.00 92.19 287 VAL A O 1
ATOM 2205 N N . LEU A 1 288 ? 24.393 7.961 -74.995 1.00 93.62 288 LEU A N 1
ATOM 2206 C CA . LEU A 1 288 ? 25.622 7.322 -74.509 1.00 93.62 288 LEU A CA 1
ATOM 2207 C C . LEU A 1 288 ? 25.606 7.124 -72.987 1.00 93.62 288 LEU A C 1
ATOM 2209 O O . LEU A 1 288 ? 26.006 6.065 -72.505 1.00 93.62 288 LEU A O 1
ATOM 2213 N N . ALA A 1 289 ? 25.111 8.103 -72.226 1.00 90.38 289 ALA A N 1
ATOM 2214 C CA . ALA A 1 289 ? 25.003 8.010 -70.772 1.00 90.38 289 ALA A CA 1
ATOM 2215 C C . ALA A 1 289 ? 23.995 6.935 -70.328 1.00 90.38 289 ALA A C 1
ATOM 2217 O O . ALA A 1 289 ? 24.281 6.177 -69.398 1.00 90.38 289 ALA A O 1
ATOM 2218 N N . ILE A 1 290 ? 22.852 6.813 -71.016 1.00 90.31 290 ILE A N 1
ATOM 2219 C CA . ILE A 1 290 ? 21.882 5.732 -70.782 1.00 90.31 290 ILE A CA 1
ATOM 2220 C C . ILE A 1 290 ? 22.503 4.372 -71.106 1.00 90.31 290 ILE A C 1
ATOM 2222 O O . ILE A 1 290 ? 22.397 3.451 -70.296 1.00 90.31 290 ILE A O 1
ATOM 2226 N N . ALA A 1 291 ? 23.178 4.239 -72.252 1.00 89.88 291 ALA A N 1
ATOM 2227 C CA . ALA A 1 291 ? 23.832 2.993 -72.645 1.00 89.88 291 ALA A CA 1
ATOM 2228 C C . ALA A 1 291 ? 24.906 2.574 -71.626 1.00 89.88 291 ALA A C 1
ATOM 2230 O O . ALA A 1 291 ? 24.940 1.421 -71.197 1.00 89.88 291 ALA A O 1
ATOM 2231 N N . ALA A 1 292 ? 25.732 3.516 -71.161 1.00 88.31 292 ALA A N 1
ATOM 2232 C CA . ALA A 1 292 ? 26.725 3.268 -70.119 1.00 88.31 292 ALA A CA 1
ATOM 2233 C C . ALA A 1 292 ? 26.075 2.853 -68.788 1.00 88.31 292 ALA A C 1
ATOM 2235 O O . ALA A 1 292 ? 26.518 1.893 -68.157 1.00 88.31 292 ALA A O 1
ATOM 2236 N N . ALA A 1 293 ? 25.000 3.529 -68.370 1.00 85.75 293 ALA A N 1
ATOM 2237 C CA . ALA A 1 293 ? 24.261 3.168 -67.163 1.00 85.75 293 ALA A CA 1
ATOM 2238 C C . ALA A 1 293 ? 23.631 1.769 -67.267 1.00 85.75 293 ALA A C 1
ATOM 2240 O O . ALA A 1 293 ? 23.719 1.000 -66.312 1.00 85.75 293 ALA A O 1
ATOM 2241 N N . ALA A 1 294 ? 23.064 1.414 -68.422 1.00 84.50 294 ALA A N 1
ATOM 2242 C CA . ALA A 1 294 ? 22.507 0.089 -68.682 1.00 84.50 294 ALA A CA 1
ATOM 2243 C C . ALA A 1 294 ? 23.582 -1.009 -68.631 1.00 84.50 294 ALA A C 1
ATOM 2245 O O . ALA A 1 294 ? 23.364 -2.040 -68.001 1.00 84.50 294 ALA A O 1
ATOM 2246 N N . ILE A 1 295 ? 24.768 -0.768 -69.204 1.00 85.88 295 ILE A N 1
ATOM 2247 C CA . ILE A 1 295 ? 25.906 -1.700 -69.132 1.00 85.88 295 ILE A CA 1
ATOM 2248 C C . ILE A 1 295 ? 26.369 -1.892 -67.683 1.00 85.88 295 ILE A C 1
ATOM 2250 O O . ILE A 1 295 ? 26.660 -3.014 -67.278 1.00 85.88 295 ILE A O 1
ATOM 2254 N N . ILE A 1 296 ? 26.432 -0.821 -66.887 1.00 81.25 296 ILE A N 1
ATOM 2255 C CA . ILE A 1 296 ? 26.834 -0.907 -65.476 1.00 81.25 296 ILE A CA 1
ATOM 2256 C C . ILE A 1 296 ? 25.805 -1.694 -64.660 1.00 81.25 296 ILE A C 1
ATOM 2258 O O . ILE A 1 296 ? 26.195 -2.504 -63.828 1.00 81.25 296 ILE A O 1
ATOM 2262 N N . ILE A 1 297 ? 24.509 -1.486 -64.907 1.00 78.56 297 ILE A N 1
ATOM 2263 C CA . ILE A 1 297 ? 23.439 -2.235 -64.234 1.00 78.56 297 ILE A CA 1
ATOM 2264 C C . ILE A 1 297 ? 23.489 -3.713 -64.637 1.00 78.56 297 ILE A C 1
ATOM 2266 O O . ILE A 1 297 ? 23.442 -4.569 -63.764 1.00 78.56 297 ILE A O 1
ATOM 2270 N N . PHE A 1 298 ? 23.658 -4.019 -65.927 1.00 77.94 298 PHE A N 1
ATOM 2271 C CA . PHE A 1 298 ? 23.766 -5.396 -66.418 1.00 77.94 298 PHE A CA 1
ATOM 2272 C C . PHE A 1 298 ? 25.012 -6.123 -65.896 1.00 77.94 298 PHE A C 1
ATOM 2274 O O . PHE A 1 298 ? 24.971 -7.323 -65.680 1.00 77.94 298 PHE A O 1
ATOM 2281 N N . ARG A 1 299 ? 26.122 -5.407 -65.673 1.00 73.12 299 ARG A N 1
ATOM 2282 C CA . ARG A 1 299 ? 27.329 -5.967 -65.041 1.00 73.12 299 ARG A CA 1
ATOM 2283 C C . ARG A 1 299 ? 27.209 -6.135 -63.525 1.00 73.12 299 ARG A C 1
ATOM 2285 O O . ARG A 1 299 ? 28.011 -6.861 -62.950 1.00 73.12 299 ARG A O 1
ATOM 2292 N N . ALA A 1 300 ? 26.300 -5.400 -62.886 1.00 66.00 300 ALA A N 1
ATOM 2293 C CA . ALA A 1 300 ? 26.089 -5.437 -61.440 1.00 66.00 300 ALA A CA 1
ATOM 2294 C C . ALA A 1 300 ? 25.006 -6.447 -61.012 1.00 66.00 300 ALA A C 1
ATOM 2296 O O . ALA A 1 300 ? 25.011 -6.861 -59.853 1.00 66.00 300 ALA A O 1
ATOM 2297 N N . ALA A 1 301 ? 24.097 -6.815 -61.922 1.00 59.06 301 ALA A N 1
ATOM 2298 C CA . ALA A 1 301 ? 23.119 -7.894 -61.757 1.00 59.06 301 ALA A CA 1
ATOM 2299 C C . ALA A 1 301 ? 23.787 -9.273 -61.885 1.00 59.06 301 ALA A C 1
ATOM 2301 O O . ALA A 1 301 ? 23.477 -10.150 -61.044 1.00 59.06 301 ALA A O 1
#

Nearest PDB structures (foldseek):
  3ja6-assembly1_I  TM=3.643E-01  e=2.262E+00  Escherichia coli
  3zx6-assembly1_B  TM=2.536E-01  e=8.243E+00  Archaeoglobus fulgidus DSM 4304
  7zr1-assembly1_D  TM=2.275E-01  e=7.793E+00  Thermochaetoides thermophila

Solvent-accessible surface area (backbone atoms only — not comparable to full-atom values): 17378 Å² total; per-residue (Å²): 108,61,68,56,53,32,53,53,37,48,51,51,33,54,49,48,50,50,51,65,69,66,55,68,75,79,73,71,79,89,83,80,56,63,68,69,75,59,56,56,67,74,59,51,54,51,46,53,54,49,49,55,50,44,55,59,44,56,77,78,41,63,89,84,36,69,68,52,50,50,47,52,51,51,45,53,51,52,53,49,51,51,51,52,50,46,52,53,51,48,56,50,38,73,75,36,57,64,66,57,54,50,72,65,38,68,68,55,52,51,52,50,51,53,39,54,50,34,50,50,51,33,53,54,36,49,55,52,37,52,52,51,51,54,51,48,51,51,52,52,54,53,58,65,45,49,64,54,52,50,52,52,50,54,49,51,51,51,50,50,53,50,52,49,53,51,50,54,51,50,51,53,51,51,50,53,48,52,52,51,51,54,48,54,64,44,57,81,72,54,85,82,74,84,84,73,77,90,74,77,74,69,65,80,90,64,79,61,67,68,60,52,52,54,52,52,52,55,48,51,53,51,50,51,49,52,52,54,53,52,53,48,68,77,52,82,73,76,91,43,71,69,59,45,28,72,77,69,75,50,87,80,92,75,85,81,83,84,80,83,46,76,67,55,55,52,52,53,52,51,52,52,49,52,50,53,48,52,53,51,48,53,52,51,52,50,53,50,51,52,54,51,51,51,53,52,50,64,74,48,108

Mean predicted aligned error: 19.33 Å

Radius of gyration: 74.06 Å; Cα contacts (8 Å, |Δi|>4): 88; chains: 1; bounding box: 94×80×207 Å